Protein AF-A0A8J3MYG7-F1 (afdb_monomer_lite)

InterPro domains:
  IPR002711 HNH endonuclease [PF01844] (186-241)
  IPR003615 HNH nuclease [cd00085] (172-240)

Foldseek 3Di:
DAPLVVDDAFDWDDLVNVCVVLVDPDPCSPPQWDDRPPHLEIEGEDAQDDPPPDDNWNFDDDPFKTWGWADQDDPCVVCQVCSVVSVHWYWYFYDHHQPRDPNSITGTNATWHWDDWDDVRGITTIIGHDDDDPVRLVVLQVVLVCVCQVVPDDDDDDDDDDDRPPCPQPVPVLLVVLCVQANQAAPQQRDQQCVVPNPVRPSDWGKDFQDDPVPPDDDDDDDSNPGIGTHHPVLVSQQSSPVVHGDGSVVSSVVNVVVVVVVVVVD

Radius of gyration: 23.99 Å; chains: 1; bounding box: 56×49×64 Å

Sequence (267 aa):
MFASDYLTVGNIYTRKELQRQFQIKDATINTGVFRPSGYDSIWLFITELKPKDRPQLHDKLEGETLYWDGQPTGRTDKLIIHHQTQGLELLVFYRHHKDEFPGAGFKYEGRFNYISHEGSEPAHFILKKQSLSLEEIVTKDIEALLIEEDIKTIYQAGKTMPTLVNTYERNPKLRTEAVKLHGTRCQICGFSFAETYGELGKDYIEAHHLQPIASYQNQEEVDPQEEMVVVCANCHRMLHRNPEKPLMPEILQSIVVSRKQKVEEDE

Secondary structure (DSSP, 8-state):
--SGGG--TT-EE-HHHHHHHTT---GGGGSSEE--TTSSEEEEEEESS--TTS-----EEETTEEEEE--SS-TTHHHHHTTTTTT-EEEEEEESSTTSSGGG-EEEEEEEEEEEEE-STT-EEEEEEPPPPHHHHHHHHHHHHHHHTTTT---SSS--PPPP--TTTT-HHHHHHHHHHH-SB-TTT--BHHHHHGGGGTT--EEEESS-GGGS-S-----TTTSEEEE-HHHHHHHHSSTTSPPPHHHHHHHHHHHHHHHHHH-

pLDDT: mean 82.66, std 15.52, range [35.3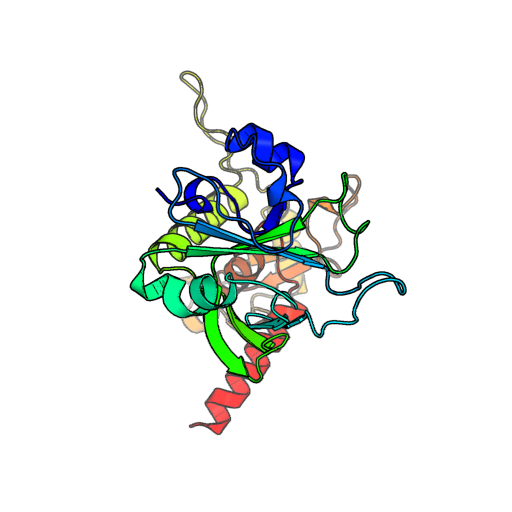1, 97.69]

Structure (mmCIF, N/CA/C/O backbone):
data_AF-A0A8J3MYG7-F1
#
_entry.id   AF-A0A8J3MYG7-F1
#
loop_
_atom_site.group_PDB
_atom_site.id
_atom_site.type_symbol
_atom_site.label_atom_id
_atom_site.label_alt_id
_atom_site.label_comp_id
_atom_site.label_asym_id
_atom_site.label_entity_id
_atom_site.label_seq_id
_atom_site.pdbx_PDB_ins_code
_atom_site.Cartn_x
_atom_site.Cartn_y
_atom_site.Cartn_z
_atom_site.occupancy
_atom_site.B_iso_or_equiv
_atom_site.auth_seq_id
_atom_site.auth_comp_id
_atom_site.auth_asym_id
_atom_site.auth_atom_id
_atom_site.pdbx_PDB_model_num
ATOM 1 N N . MET A 1 1 ? 14.136 17.130 -11.005 1.00 88.81 1 MET A N 1
ATOM 2 C CA . MET A 1 1 ? 12.686 17.089 -10.678 1.00 88.81 1 MET A CA 1
ATOM 3 C C . MET A 1 1 ? 12.261 15.638 -10.693 1.00 88.81 1 MET A C 1
ATOM 5 O O . MET A 1 1 ? 12.665 14.942 -11.617 1.00 88.81 1 MET A O 1
ATOM 9 N N . PHE A 1 2 ? 11.482 15.178 -9.717 1.00 93.31 2 PHE A N 1
ATOM 10 C CA . PHE A 1 2 ? 11.031 13.788 -9.683 1.00 93.31 2 PHE A CA 1
ATOM 11 C C . PHE A 1 2 ? 9.659 13.643 -10.335 1.00 93.31 2 PHE A C 1
ATOM 13 O O . PHE A 1 2 ? 8.796 14.513 -10.231 1.00 93.31 2 PHE A O 1
ATOM 20 N N . ALA A 1 3 ? 9.480 12.563 -11.089 1.00 94.75 3 ALA A N 1
ATOM 21 C CA . ALA A 1 3 ? 8.201 12.232 -11.693 1.00 94.75 3 ALA A CA 1
ATOM 22 C C . ALA A 1 3 ? 7.229 11.672 -10.646 1.00 94.75 3 ALA A C 1
ATOM 24 O O . ALA A 1 3 ? 6.020 11.833 -10.813 1.00 94.75 3 ALA A O 1
ATOM 25 N N . SER A 1 4 ? 7.744 11.066 -9.564 1.00 92.62 4 SER A N 1
ATOM 26 C CA . SER A 1 4 ? 6.940 10.568 -8.442 1.00 92.62 4 SER A CA 1
ATOM 27 C C . SER A 1 4 ? 6.025 11.625 -7.841 1.00 92.62 4 SER A C 1
ATOM 29 O O . SER A 1 4 ? 4.922 11.292 -7.429 1.00 92.62 4 SER A O 1
ATOM 31 N N . ASP A 1 5 ? 6.452 12.889 -7.841 1.00 89.88 5 ASP A N 1
ATOM 32 C CA . ASP A 1 5 ? 5.727 14.008 -7.226 1.00 89.88 5 ASP A CA 1
ATOM 33 C C . ASP A 1 5 ? 4.372 14.281 -7.906 1.00 89.88 5 ASP A C 1
ATOM 35 O O . ASP A 1 5 ? 3.520 14.979 -7.364 1.00 89.88 5 ASP A O 1
ATOM 39 N N . TYR A 1 6 ? 4.160 13.718 -9.100 1.00 92.06 6 TYR A N 1
ATOM 40 C CA . TYR A 1 6 ? 2.947 13.875 -9.904 1.00 92.06 6 TYR A CA 1
ATOM 41 C C . TYR A 1 6 ? 2.187 12.551 -10.092 1.00 92.06 6 TYR A C 1
ATOM 43 O O . TYR A 1 6 ? 1.278 12.470 -10.924 1.00 92.06 6 TYR A O 1
ATOM 51 N N . LEU A 1 7 ? 2.574 11.498 -9.369 1.00 91.69 7 LEU A N 1
ATOM 52 C CA . LEU A 1 7 ? 2.011 10.157 -9.487 1.00 91.69 7 LEU A CA 1
ATOM 53 C C . LEU A 1 7 ? 1.561 9.641 -8.119 1.00 91.69 7 LEU A C 1
ATOM 55 O O . LEU A 1 7 ? 2.258 9.785 -7.120 1.00 91.69 7 LEU A O 1
ATOM 59 N N . THR A 1 8 ? 0.422 8.959 -8.083 1.00 86.06 8 THR A N 1
ATOM 60 C CA . THR A 1 8 ? -0.152 8.405 -6.853 1.00 86.06 8 THR A CA 1
ATOM 61 C C . THR A 1 8 ? -0.031 6.890 -6.877 1.00 86.06 8 THR A C 1
ATOM 63 O O . THR A 1 8 ? -0.547 6.235 -7.784 1.00 86.06 8 THR A O 1
ATOM 66 N N . VAL A 1 9 ? 0.689 6.321 -5.905 1.00 87.12 9 VAL A N 1
ATOM 67 C CA . VAL A 1 9 ? 0.854 4.863 -5.777 1.00 87.12 9 VAL A CA 1
ATOM 68 C C . VAL A 1 9 ? -0.519 4.204 -5.682 1.00 87.12 9 VAL A C 1
ATOM 70 O O . VAL A 1 9 ? -1.343 4.645 -4.894 1.00 87.12 9 VAL A O 1
ATOM 73 N N . GLY A 1 10 ? -0.752 3.148 -6.460 1.00 86.12 10 GLY A N 1
ATOM 74 C CA . GLY A 1 10 ? -2.046 2.465 -6.539 1.00 86.12 10 GLY A CA 1
ATOM 75 C C . GLY A 1 10 ? -2.870 2.839 -7.770 1.00 86.12 10 GLY A C 1
ATOM 76 O O . GLY A 1 10 ? -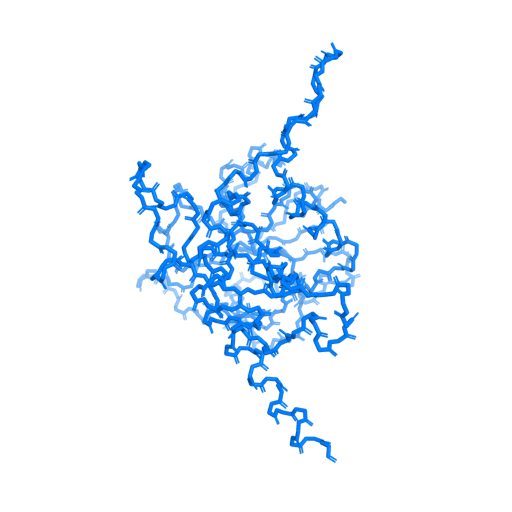3.606 1.991 -8.274 1.00 86.12 10 GLY A O 1
ATOM 77 N N . ASN A 1 11 ? -2.687 4.046 -8.313 1.00 91.00 11 ASN A N 1
ATOM 78 C CA . ASN A 1 11 ? -3.441 4.493 -9.481 1.00 91.00 11 ASN A CA 1
ATOM 79 C C . ASN A 1 11 ? -3.011 3.773 -10.763 1.00 91.00 11 ASN A C 1
ATOM 81 O O . ASN A 1 11 ? -1.854 3.378 -10.943 1.00 91.00 11 ASN A O 1
ATOM 85 N N . ILE A 1 12 ? -3.970 3.645 -11.681 1.00 96.06 12 ILE A N 1
ATOM 86 C CA . ILE A 1 12 ? -3.756 3.087 -13.013 1.00 96.06 12 ILE A CA 1
ATOM 87 C C . ILE A 1 12 ? -3.398 4.211 -13.980 1.00 96.06 12 ILE A C 1
ATOM 89 O O . ILE A 1 12 ? -4.134 5.185 -14.109 1.00 96.06 12 ILE A O 1
ATOM 93 N N . TYR A 1 13 ? -2.295 4.032 -14.700 1.00 96.88 13 TYR A N 1
ATOM 94 C CA . TYR A 1 13 ? -1.826 4.954 -15.724 1.00 96.88 13 TYR A CA 1
ATOM 95 C C . TYR A 1 13 ? -1.625 4.224 -17.048 1.00 96.88 13 TYR A C 1
ATOM 97 O O . TYR A 1 13 ? -0.905 3.225 -17.145 1.00 96.88 13 TYR A O 1
ATOM 105 N N . THR A 1 14 ? -2.219 4.746 -18.113 1.00 96.81 14 THR A N 1
ATOM 106 C CA . THR A 1 14 ? -1.875 4.352 -19.479 1.00 96.81 14 THR A CA 1
ATOM 107 C C . THR A 1 14 ? -0.651 5.129 -19.957 1.00 96.81 14 THR A C 1
ATOM 109 O O . THR A 1 14 ? -0.425 6.283 -19.590 1.00 96.81 14 THR A O 1
ATOM 112 N N . ARG A 1 15 ? 0.127 4.541 -20.876 1.00 95.69 15 ARG A N 1
ATOM 113 C CA . ARG A 1 15 ? 1.244 5.264 -21.513 1.00 95.69 15 ARG A CA 1
ATOM 114 C C . ARG A 1 15 ? 0.790 6.563 -22.186 1.00 95.69 15 ARG A C 1
ATOM 116 O O . ARG A 1 15 ? 1.526 7.539 -22.154 1.00 95.69 15 ARG A O 1
ATOM 123 N N . LYS A 1 16 ? -0.423 6.599 -22.755 1.00 94.75 16 LYS A N 1
ATOM 124 C CA . LYS A 1 16 ? -0.991 7.804 -23.385 1.00 94.75 16 LYS A CA 1
ATOM 125 C C . LYS A 1 16 ? -1.276 8.913 -22.370 1.00 94.75 16 LYS A C 1
ATOM 127 O O . LYS A 1 16 ? -1.050 10.082 -22.674 1.00 94.75 16 LYS A O 1
ATOM 132 N N . GLU A 1 17 ? -1.772 8.565 -21.185 1.00 95.94 17 GLU A N 1
ATOM 133 C CA . GLU A 1 17 ? -1.975 9.529 -20.098 1.00 95.94 17 GLU A CA 1
ATOM 134 C C . GLU A 1 17 ? -0.643 10.068 -19.596 1.00 95.94 17 GLU A C 1
ATOM 136 O O . GLU A 1 17 ? -0.484 11.284 -19.537 1.00 95.94 17 GLU A O 1
ATOM 141 N N . LEU A 1 18 ? 0.340 9.191 -19.361 1.00 96.75 18 LEU A N 1
ATOM 142 C CA . LEU A 1 18 ? 1.691 9.607 -18.980 1.00 96.75 18 LEU A CA 1
ATOM 143 C C . LEU A 1 18 ? 2.321 10.513 -20.047 1.00 96.75 18 LEU A C 1
ATOM 145 O O . LEU A 1 18 ? 2.903 11.543 -19.717 1.00 96.75 18 LEU A O 1
ATOM 149 N N . GLN A 1 19 ? 2.147 10.199 -21.336 1.00 96.00 19 GLN A N 1
ATOM 150 C CA . GLN A 1 19 ? 2.609 11.065 -22.423 1.00 96.00 19 GLN A CA 1
ATOM 151 C C . GLN A 1 19 ? 1.982 12.455 -22.372 1.00 96.00 19 GLN A C 1
ATOM 153 O O . GLN A 1 19 ? 2.685 13.447 -22.548 1.00 96.00 19 GLN A O 1
ATOM 158 N N . ARG A 1 20 ? 0.672 12.540 -22.125 1.00 95.56 20 ARG A N 1
ATOM 159 C CA . ARG A 1 20 ? -0.036 13.820 -22.024 1.00 95.56 20 ARG A CA 1
ATOM 160 C C . ARG A 1 20 ? 0.411 14.607 -20.794 1.00 95.56 20 ARG A C 1
ATOM 162 O O . ARG A 1 20 ? 0.719 15.787 -20.920 1.00 95.56 20 ARG A O 1
ATOM 169 N N . GLN A 1 21 ? 0.452 13.955 -19.636 1.00 95.25 21 GLN A N 1
ATOM 170 C CA . GLN A 1 21 ? 0.757 14.575 -18.348 1.00 95.25 21 GLN A CA 1
ATOM 171 C C . GLN A 1 21 ? 2.195 15.107 -18.295 1.00 95.25 21 GLN A C 1
ATOM 173 O O . GLN A 1 21 ? 2.412 16.240 -17.877 1.00 95.25 21 GLN A O 1
ATOM 178 N N . PHE A 1 22 ? 3.160 14.329 -18.786 1.00 95.75 22 PHE A N 1
ATOM 179 C CA . PHE A 1 22 ? 4.586 14.676 -18.771 1.00 95.75 22 PHE A CA 1
ATOM 180 C C . PHE A 1 22 ? 5.081 15.267 -20.101 1.00 95.75 22 PHE A C 1
ATOM 182 O O . PHE A 1 22 ? 6.281 15.443 -20.295 1.00 95.75 22 PHE A O 1
ATOM 189 N N . GLN A 1 23 ? 4.169 15.562 -21.037 1.00 94.75 23 GLN A N 1
ATOM 190 C CA . GLN A 1 23 ? 4.466 16.148 -22.353 1.00 94.75 23 GLN A CA 1
ATOM 191 C C . GLN A 1 23 ? 5.509 15.347 -23.166 1.00 94.75 23 GLN A C 1
ATOM 193 O O . GLN A 1 23 ? 6.316 15.901 -23.918 1.00 94.75 23 GLN A O 1
ATOM 198 N N . ILE A 1 24 ? 5.485 14.017 -23.038 1.00 94.44 24 ILE A N 1
ATOM 199 C CA . ILE A 1 24 ? 6.443 13.108 -23.677 1.00 94.44 24 ILE A CA 1
ATOM 200 C C . ILE A 1 24 ? 6.050 12.881 -25.138 1.00 94.44 24 ILE A C 1
ATOM 202 O O . ILE A 1 24 ? 5.002 12.309 -25.440 1.00 94.44 24 ILE A O 1
ATOM 206 N N . LYS A 1 25 ? 6.945 13.264 -26.053 1.00 91.75 25 LYS A N 1
ATOM 207 C CA . LYS A 1 25 ? 6.843 12.966 -27.495 1.00 91.75 25 LYS A CA 1
ATOM 208 C C . LYS A 1 25 ? 7.673 11.752 -27.921 1.00 91.75 25 LYS A C 1
ATOM 210 O O . LYS A 1 25 ? 7.517 11.270 -29.038 1.00 91.75 25 LYS A O 1
ATOM 215 N N . ASP A 1 26 ? 8.555 11.279 -27.046 1.00 89.38 26 ASP A N 1
ATOM 216 C CA . ASP A 1 26 ? 9.443 10.154 -27.317 1.00 89.38 26 ASP A CA 1
ATOM 217 C C . ASP A 1 26 ? 8.651 8.836 -27.383 1.00 89.38 26 ASP A C 1
ATOM 219 O O . ASP A 1 26 ? 7.970 8.441 -26.434 1.00 89.38 26 ASP A O 1
ATOM 223 N N . ALA A 1 27 ? 8.739 8.151 -28.524 1.00 88.75 27 ALA A N 1
ATOM 224 C CA . ALA A 1 27 ? 8.062 6.881 -28.758 1.00 88.75 27 ALA A CA 1
ATOM 225 C C . ALA A 1 27 ? 8.658 5.720 -27.940 1.00 88.75 27 ALA A C 1
ATOM 227 O O . ALA A 1 27 ? 7.984 4.697 -27.768 1.00 88.75 27 ALA A O 1
ATOM 228 N N . THR A 1 28 ? 9.879 5.867 -27.406 1.00 89.00 28 THR A N 1
ATOM 229 C CA . THR A 1 28 ? 10.558 4.844 -26.593 1.00 89.00 28 THR A CA 1
ATOM 230 C C . THR A 1 28 ? 9.873 4.583 -25.251 1.00 89.00 28 THR A C 1
ATOM 232 O O . THR A 1 28 ? 10.132 3.548 -24.639 1.00 89.00 28 THR A O 1
ATOM 235 N N . ILE A 1 29 ? 8.907 5.413 -24.834 1.00 91.12 29 ILE A N 1
ATOM 236 C CA . ILE A 1 29 ? 8.015 5.117 -23.698 1.00 91.12 29 ILE A CA 1
ATOM 237 C C . ILE A 1 29 ? 7.276 3.778 -23.860 1.00 91.12 29 ILE A C 1
ATOM 239 O O . ILE A 1 29 ? 6.886 3.146 -22.882 1.00 91.12 29 ILE A O 1
ATOM 243 N N . ASN A 1 30 ? 7.103 3.302 -25.097 1.00 88.81 30 ASN A N 1
ATOM 244 C CA . ASN A 1 30 ? 6.488 2.005 -25.386 1.00 88.81 30 ASN A CA 1
ATOM 245 C C . ASN A 1 30 ? 7.404 0.802 -25.104 1.00 88.81 30 ASN A C 1
ATOM 247 O O . ASN A 1 30 ? 6.966 -0.340 -25.249 1.00 88.81 30 ASN A O 1
ATOM 251 N N . THR A 1 31 ? 8.650 1.039 -24.693 1.00 87.75 31 THR A N 1
ATOM 252 C CA . THR A 1 31 ? 9.575 -0.004 -24.239 1.00 87.75 31 THR A CA 1
ATOM 253 C C . THR A 1 31 ? 9.365 -0.331 -22.750 1.00 87.75 31 THR A C 1
ATOM 255 O O . THR A 1 31 ? 8.472 0.215 -22.092 1.00 87.75 31 THR A O 1
ATOM 258 N N . GLY A 1 32 ? 10.138 -1.290 -22.229 1.00 87.25 32 GLY A N 1
ATOM 259 C CA . GLY A 1 32 ? 10.078 -1.700 -20.820 1.00 87.25 32 GLY A CA 1
ATOM 260 C C . GLY A 1 32 ? 10.836 -0.776 -19.863 1.00 87.25 32 GLY A C 1
ATOM 261 O O . GLY A 1 32 ? 10.506 -0.743 -18.687 1.00 87.25 32 GLY A O 1
ATOM 262 N N . VAL A 1 33 ? 11.816 -0.012 -20.357 1.00 91.62 33 VAL A N 1
ATOM 263 C CA . VAL A 1 33 ? 12.624 0.925 -19.561 1.00 91.62 33 VAL A CA 1
ATOM 264 C C . VAL A 1 33 ? 12.594 2.273 -20.263 1.00 91.62 33 VAL A C 1
ATOM 266 O O . VAL A 1 33 ? 13.030 2.377 -21.406 1.00 91.62 33 VAL A O 1
ATOM 269 N N . PHE A 1 34 ? 12.100 3.307 -19.593 1.00 93.69 34 PHE A N 1
ATOM 270 C CA . PHE A 1 34 ? 11.969 4.639 -20.170 1.00 93.69 34 PHE A CA 1
ATOM 271 C C . PHE A 1 34 ? 12.517 5.707 -19.228 1.00 93.69 34 PHE A C 1
ATOM 273 O O . PHE A 1 34 ? 12.340 5.624 -18.018 1.00 93.69 34 PHE A O 1
ATOM 280 N N . ARG A 1 35 ? 13.166 6.735 -19.778 1.00 93.69 35 ARG A N 1
ATOM 281 C CA . ARG A 1 35 ? 13.627 7.895 -19.013 1.00 93.69 35 ARG A CA 1
ATOM 282 C C . ARG A 1 35 ? 12.932 9.156 -19.536 1.00 93.69 35 ARG A C 1
ATOM 284 O O . ARG A 1 35 ? 13.304 9.621 -20.615 1.00 93.69 35 ARG A O 1
ATOM 291 N N . PRO A 1 36 ? 11.950 9.726 -18.816 1.00 93.12 36 PRO A N 1
ATOM 292 C CA . PRO A 1 36 ? 11.357 11.007 -19.194 1.00 93.12 36 PRO A CA 1
ATOM 293 C C . PRO A 1 36 ? 12.402 12.131 -19.204 1.00 93.12 36 PRO A C 1
ATOM 295 O O . PRO A 1 36 ? 13.153 12.325 -18.249 1.00 93.12 36 PRO A O 1
ATOM 298 N N . SER A 1 37 ? 12.439 12.905 -20.290 1.00 91.38 37 SER A N 1
ATOM 299 C CA . SER A 1 37 ? 13.303 14.086 -20.384 1.00 91.38 37 SER A CA 1
ATOM 300 C C . SER A 1 37 ? 12.871 15.156 -19.380 1.00 91.38 37 SER A C 1
ATOM 302 O O . SER A 1 37 ? 11.684 15.443 -19.264 1.00 91.38 37 SER A O 1
ATOM 304 N N . GLY A 1 38 ? 13.834 15.784 -18.700 1.00 91.69 38 GLY A N 1
ATOM 305 C CA . GLY A 1 38 ? 13.574 16.829 -17.699 1.00 91.69 38 GLY A CA 1
ATOM 306 C C . GLY A 1 38 ? 13.260 16.310 -16.292 1.00 91.69 38 GLY A C 1
ATOM 307 O O . GLY A 1 38 ? 13.080 17.118 -15.382 1.00 91.69 38 GLY A O 1
ATOM 308 N N . TYR A 1 39 ? 13.249 14.988 -16.101 1.00 95.00 39 TYR A N 1
ATOM 309 C CA . TYR A 1 39 ? 13.024 14.351 -14.808 1.00 95.00 39 TYR A CA 1
ATOM 310 C C . TYR A 1 39 ? 14.191 13.433 -14.435 1.00 95.00 39 TYR A C 1
ATOM 312 O O . TYR A 1 39 ? 14.807 12.777 -15.283 1.00 95.00 39 TYR A O 1
ATOM 320 N N . ASP A 1 40 ? 14.464 13.364 -13.139 1.00 95.94 40 ASP A N 1
ATOM 321 C CA . ASP A 1 40 ? 15.496 12.526 -12.533 1.00 95.94 40 ASP A CA 1
ATOM 322 C C . ASP A 1 40 ? 14.908 11.155 -12.177 1.00 95.94 40 ASP A C 1
ATOM 324 O O . ASP A 1 40 ? 15.032 10.671 -11.056 1.00 95.94 40 ASP A O 1
ATOM 328 N N . SER A 1 41 ? 14.224 10.545 -13.149 1.00 96.00 41 SER A N 1
ATOM 329 C CA . SER A 1 41 ? 13.417 9.339 -12.952 1.00 96.00 41 SER A CA 1
ATOM 330 C C . SER A 1 41 ? 13.648 8.322 -14.062 1.00 96.00 41 SER A C 1
ATOM 332 O O . SER A 1 41 ? 13.781 8.674 -15.235 1.00 96.00 41 SER A O 1
ATOM 334 N N . ILE A 1 42 ? 13.638 7.045 -13.701 1.00 95.75 42 ILE A N 1
ATOM 335 C CA . ILE A 1 42 ? 13.634 5.897 -14.608 1.00 95.75 42 ILE A CA 1
ATOM 336 C C . ILE A 1 42 ? 12.311 5.170 -14.403 1.00 95.75 42 ILE A C 1
ATOM 338 O O . ILE A 1 42 ? 11.938 4.882 -13.273 1.00 95.75 42 ILE A O 1
ATOM 342 N N . TRP A 1 43 ? 11.586 4.877 -15.474 1.00 96.44 43 TRP A N 1
ATOM 343 C CA . TRP A 1 43 ? 10.304 4.180 -15.435 1.00 96.44 43 TRP A CA 1
ATOM 344 C C . TRP A 1 43 ? 10.468 2.756 -15.956 1.00 96.44 43 TRP A C 1
ATOM 346 O O . TRP A 1 43 ? 10.926 2.551 -17.083 1.00 96.44 43 TRP A O 1
ATOM 356 N N . LEU A 1 44 ? 10.060 1.782 -15.148 1.00 95.25 44 LEU A N 1
ATOM 357 C CA . LEU A 1 44 ? 9.982 0.372 -15.505 1.00 95.25 44 LEU A CA 1
ATOM 358 C C . LEU A 1 44 ? 8.530 -0.005 -15.779 1.00 95.25 44 LEU A C 1
ATOM 360 O O . LEU A 1 44 ? 7.696 0.059 -14.882 1.00 95.25 44 LEU A O 1
ATOM 364 N N . PHE A 1 45 ? 8.232 -0.425 -17.005 1.00 94.56 45 PHE A N 1
ATOM 365 C CA . PHE A 1 45 ? 6.928 -0.966 -17.377 1.00 94.56 45 PHE A CA 1
ATOM 366 C C . PHE A 1 45 ? 6.997 -2.485 -17.460 1.00 94.56 45 PHE A C 1
ATOM 368 O O . PHE A 1 45 ? 7.558 -3.039 -18.410 1.00 94.56 45 PHE A O 1
ATOM 375 N N . ILE A 1 46 ? 6.374 -3.152 -16.497 1.00 92.31 46 ILE A N 1
ATOM 376 C CA . ILE A 1 46 ? 6.493 -4.593 -16.293 1.00 92.31 46 ILE A CA 1
ATOM 377 C C . ILE A 1 46 ? 5.161 -5.267 -16.596 1.00 92.31 46 ILE A C 1
ATOM 379 O O . ILE A 1 46 ? 4.090 -4.780 -16.243 1.00 92.31 46 ILE A O 1
ATOM 383 N N . THR A 1 47 ? 5.223 -6.369 -17.338 1.00 91.38 47 THR A N 1
ATOM 384 C CA . THR A 1 47 ? 4.088 -7.258 -17.599 1.00 91.38 47 THR A CA 1
ATOM 385 C C . THR A 1 47 ? 4.560 -8.671 -17.306 1.00 91.38 47 THR A C 1
ATOM 387 O O . THR A 1 47 ? 5.360 -9.186 -18.085 1.00 91.38 47 THR A O 1
ATOM 390 N N . GLU A 1 48 ? 4.091 -9.248 -16.201 1.00 88.38 48 GLU A N 1
ATOM 391 C CA . GLU A 1 48 ? 4.510 -10.571 -15.708 1.00 88.38 48 GLU A CA 1
ATOM 392 C C . GLU A 1 48 ? 4.182 -11.678 -16.717 1.00 88.38 48 GLU A C 1
ATOM 394 O O . GLU A 1 48 ? 5.069 -12.339 -17.253 1.00 88.38 48 GLU A O 1
ATOM 399 N N . LEU A 1 49 ? 2.905 -11.828 -17.072 1.00 82.19 49 LEU A N 1
ATOM 400 C CA . LEU A 1 49 ? 2.457 -12.819 -18.040 1.00 82.19 49 LEU A CA 1
ATOM 401 C C . LEU A 1 49 ? 2.581 -12.253 -19.450 1.00 82.19 49 LEU A C 1
ATOM 403 O O . LEU A 1 49 ? 1.731 -11.504 -19.951 1.00 82.19 49 LEU A O 1
ATOM 407 N N . LYS A 1 50 ? 3.672 -12.630 -20.111 1.00 70.62 50 LYS A N 1
ATOM 408 C CA . LYS A 1 50 ? 3.899 -12.308 -21.518 1.00 70.62 50 LYS A CA 1
ATOM 409 C C . LYS A 1 50 ? 3.172 -13.326 -22.403 1.00 70.62 50 LYS A C 1
ATOM 411 O O . LYS A 1 50 ? 3.179 -14.521 -22.102 1.00 70.62 50 LYS A O 1
ATOM 416 N N . PRO A 1 51 ? 2.539 -12.889 -23.507 1.00 64.25 51 PRO A N 1
ATOM 417 C CA . PRO A 1 51 ? 1.968 -13.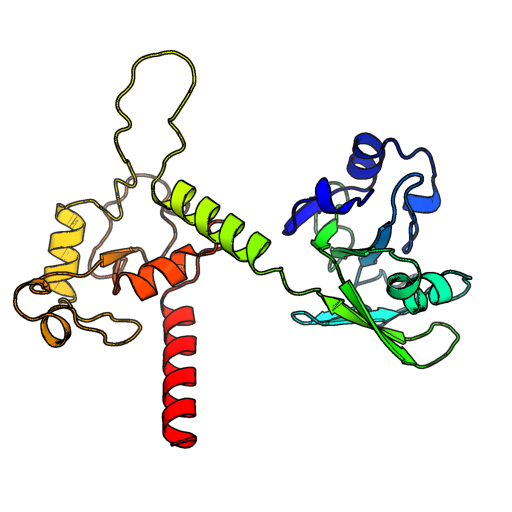824 -24.470 1.00 64.25 51 PRO A CA 1
ATOM 418 C C . PRO A 1 51 ? 3.061 -14.756 -25.031 1.00 64.25 51 PRO A C 1
ATOM 420 O O . PRO A 1 51 ? 4.251 -14.432 -25.014 1.00 64.25 51 PRO A O 1
ATOM 423 N N . LYS A 1 52 ? 2.654 -15.957 -25.468 1.00 61.53 52 LYS A N 1
ATOM 424 C CA . LYS A 1 52 ? 3.555 -17.087 -25.790 1.00 61.53 52 LYS A CA 1
ATOM 425 C C . LYS A 1 52 ? 4.596 -16.785 -26.879 1.00 61.53 52 LYS A C 1
ATOM 427 O O . LYS A 1 52 ? 5.572 -17.513 -27.001 1.00 61.53 52 LYS A O 1
ATOM 432 N N . ASP A 1 53 ? 4.383 -15.737 -27.665 1.00 58.88 53 ASP A N 1
ATOM 433 C CA . ASP A 1 53 ? 5.240 -15.242 -28.745 1.00 58.88 53 ASP A CA 1
ATOM 434 C C . ASP A 1 53 ? 6.439 -14.399 -28.264 1.00 58.88 53 ASP A C 1
ATOM 436 O O . ASP A 1 53 ? 7.234 -13.943 -29.086 1.00 58.88 53 ASP A O 1
ATOM 440 N N . ARG A 1 54 ? 6.593 -14.174 -26.951 1.00 61.00 54 ARG A N 1
ATOM 441 C CA . ARG A 1 54 ? 7.674 -13.361 -26.365 1.00 61.00 54 ARG A CA 1
ATOM 442 C C . ARG A 1 54 ? 8.586 -14.167 -25.429 1.00 61.00 54 ARG A C 1
ATOM 444 O O . ARG A 1 54 ? 8.145 -15.186 -24.893 1.00 61.00 54 ARG A O 1
ATOM 451 N N . PRO A 1 55 ? 9.830 -13.694 -25.180 1.00 58.62 55 PRO A N 1
ATOM 452 C CA . PRO A 1 55 ? 10.716 -14.287 -24.182 1.00 58.62 55 PRO A CA 1
ATOM 453 C C . PRO A 1 55 ? 10.023 -14.375 -22.823 1.00 58.62 55 PRO A C 1
ATOM 455 O O . PRO A 1 55 ? 9.491 -13.377 -22.327 1.00 58.62 55 PRO A O 1
ATOM 458 N N . GLN A 1 56 ? 10.018 -15.577 -22.256 1.00 60.12 56 GLN A N 1
ATOM 459 C CA . GLN A 1 56 ? 9.456 -15.860 -20.941 1.00 60.12 56 GLN A CA 1
ATOM 460 C C . GLN A 1 56 ? 10.478 -15.405 -19.898 1.00 60.12 56 GLN A C 1
ATOM 462 O O . GLN A 1 56 ? 11.430 -16.120 -19.606 1.00 60.12 56 GLN A O 1
ATOM 467 N N . LEU A 1 57 ? 10.321 -14.165 -19.444 1.00 66.50 57 LEU A N 1
ATOM 468 C CA . LEU A 1 57 ? 11.149 -13.574 -18.398 1.00 66.50 57 LEU A CA 1
ATOM 469 C C . LEU A 1 57 ? 10.514 -13.836 -17.030 1.00 66.50 57 LEU A C 1
ATOM 471 O O . LEU A 1 57 ? 9.288 -13.892 -16.930 1.00 66.50 57 LEU A O 1
ATOM 475 N N . HIS A 1 58 ? 11.329 -13.945 -15.986 1.00 69.75 58 HIS A N 1
ATOM 476 C CA . HIS A 1 58 ? 10.901 -14.169 -14.603 1.00 69.75 58 HIS A CA 1
ATOM 477 C C . HIS A 1 58 ? 10.513 -12.851 -13.916 1.00 69.75 58 HIS A C 1
ATOM 479 O O . HIS A 1 58 ? 10.954 -12.545 -12.810 1.00 69.75 58 HIS A O 1
ATOM 485 N N . ASP A 1 59 ? 9.677 -12.059 -14.588 1.00 82.94 59 ASP A N 1
ATOM 486 C CA . ASP A 1 59 ? 9.177 -10.796 -14.056 1.00 82.94 59 ASP A CA 1
ATOM 487 C C . ASP A 1 59 ? 8.088 -11.083 -13.017 1.00 82.94 59 ASP A C 1
ATOM 489 O O . ASP A 1 59 ? 7.007 -11.540 -13.380 1.00 82.94 59 ASP A O 1
ATOM 493 N N . LYS A 1 60 ? 8.338 -10.807 -11.735 1.00 89.00 60 LYS A N 1
ATOM 494 C CA . LYS A 1 60 ? 7.375 -11.072 -10.661 1.00 89.00 60 LYS A CA 1
ATOM 495 C C . LYS A 1 60 ? 7.509 -10.086 -9.509 1.00 89.00 60 LYS A C 1
ATOM 497 O O . LYS A 1 60 ? 8.599 -9.890 -8.977 1.00 89.00 60 LYS A O 1
ATOM 502 N N . LEU A 1 61 ? 6.389 -9.509 -9.081 1.00 88.19 61 LEU A N 1
ATOM 503 C CA . LEU A 1 61 ? 6.312 -8.705 -7.862 1.00 88.19 61 LEU A CA 1
ATOM 504 C C . LEU A 1 61 ? 5.750 -9.547 -6.704 1.00 88.19 61 LEU A C 1
ATOM 506 O O . LEU A 1 61 ? 4.587 -9.943 -6.724 1.00 88.19 61 LEU A O 1
ATOM 510 N N . GLU A 1 62 ? 6.566 -9.802 -5.681 1.00 85.12 62 GLU A N 1
ATOM 511 C CA . GLU A 1 62 ? 6.187 -10.517 -4.458 1.00 85.12 62 GLU A CA 1
ATOM 512 C C . GLU A 1 62 ? 6.327 -9.599 -3.238 1.00 85.12 62 GLU A C 1
ATOM 514 O O . GLU A 1 62 ? 7.426 -9.335 -2.742 1.00 85.12 62 GLU A O 1
ATOM 519 N N . GLY A 1 63 ? 5.193 -9.099 -2.741 1.00 84.31 63 GLY A N 1
ATOM 520 C CA . GLY A 1 63 ? 5.180 -8.115 -1.660 1.00 84.31 63 GLY A CA 1
ATOM 521 C C . GLY A 1 63 ? 5.934 -6.846 -2.066 1.00 84.31 63 GLY A C 1
ATOM 522 O O . GLY A 1 63 ? 5.537 -6.157 -3.000 1.00 84.31 63 GLY A O 1
ATOM 523 N N . GLU A 1 64 ? 7.038 -6.563 -1.375 1.00 89.44 64 GLU A N 1
ATOM 524 C CA . GLU A 1 64 ? 7.882 -5.386 -1.619 1.00 89.44 64 GLU A CA 1
ATOM 525 C C . GLU A 1 64 ? 9.092 -5.689 -2.522 1.00 89.44 64 GLU A C 1
ATOM 527 O O . GLU A 1 64 ? 9.901 -4.797 -2.772 1.00 89.44 64 GLU A O 1
ATOM 532 N N . THR A 1 65 ? 9.253 -6.928 -2.996 1.00 90.38 65 THR A N 1
ATOM 533 C CA . THR A 1 65 ? 10.383 -7.334 -3.841 1.00 90.38 65 THR A CA 1
ATOM 534 C C . THR A 1 65 ? 9.916 -7.596 -5.263 1.00 90.38 65 THR A C 1
ATOM 536 O O . THR A 1 65 ? 9.010 -8.390 -5.500 1.00 90.38 65 THR A O 1
ATOM 539 N N . LEU A 1 66 ? 10.570 -6.950 -6.219 1.00 93.56 66 LEU A N 1
ATOM 540 C CA . LEU A 1 66 ? 10.395 -7.172 -7.643 1.00 93.56 66 LEU A CA 1
ATOM 541 C C . LEU A 1 66 ? 11.596 -7.951 -8.183 1.00 93.56 66 LEU A C 1
ATOM 543 O O . LEU A 1 66 ? 12.728 -7.466 -8.142 1.00 93.56 66 LEU A O 1
ATOM 547 N N . TYR A 1 67 ? 11.318 -9.129 -8.726 1.00 91.62 67 TYR A N 1
ATOM 548 C CA . TYR A 1 67 ? 12.224 -9.888 -9.576 1.00 91.62 67 TYR A CA 1
ATOM 549 C C . TYR A 1 67 ? 11.954 -9.469 -11.016 1.00 91.62 67 TYR A C 1
ATOM 551 O O . TYR A 1 67 ? 10.803 -9.462 -11.453 1.00 91.62 67 TYR A O 1
ATOM 559 N N . TRP A 1 68 ? 12.981 -9.026 -11.728 1.00 90.50 68 TRP A N 1
ATOM 560 C CA . TRP A 1 68 ? 12.814 -8.460 -13.061 1.00 90.50 68 TRP A CA 1
ATOM 561 C C . TRP A 1 68 ? 13.976 -8.843 -13.957 1.00 90.50 68 TRP A C 1
ATOM 563 O O . TRP A 1 68 ? 15.131 -8.613 -13.601 1.00 90.50 68 TRP A O 1
ATOM 573 N N . ASP A 1 69 ? 13.681 -9.357 -15.145 1.00 85.25 69 ASP A N 1
ATOM 574 C CA . ASP A 1 69 ? 14.732 -9.633 -16.113 1.00 85.25 69 ASP A CA 1
ATOM 575 C C . ASP A 1 69 ? 14.970 -8.387 -16.963 1.00 85.25 69 ASP A C 1
ATOM 577 O O . ASP A 1 69 ? 14.056 -7.815 -17.571 1.00 85.25 69 ASP A O 1
ATOM 581 N N . GLY A 1 70 ? 16.236 -7.985 -17.023 1.00 77.50 70 GLY A N 1
ATOM 582 C CA . GLY A 1 70 ? 16.717 -6.876 -17.827 1.00 77.50 70 GLY A CA 1
ATOM 583 C C . GLY A 1 70 ? 16.405 -7.028 -19.316 1.00 77.50 70 GLY A C 1
ATOM 584 O O . GLY A 1 70 ? 15.903 -8.042 -19.811 1.00 77.50 70 GLY A O 1
ATOM 585 N N . GLN A 1 71 ? 16.720 -5.990 -20.086 1.00 73.56 71 GLN A N 1
ATOM 586 C CA . GLN A 1 71 ? 16.525 -6.059 -21.532 1.00 73.56 71 GLN A CA 1
ATOM 587 C C . GLN A 1 71 ? 17.616 -6.942 -22.176 1.00 73.56 71 GLN A C 1
ATOM 589 O O . GLN A 1 71 ? 18.789 -6.727 -21.890 1.00 73.56 71 GLN A O 1
ATOM 594 N N . PRO A 1 72 ? 17.275 -7.871 -23.099 1.00 64.19 72 PRO A N 1
ATOM 595 C CA . PRO A 1 72 ? 18.246 -8.788 -23.720 1.00 64.19 72 PRO A CA 1
ATOM 596 C C . PRO A 1 72 ? 19.392 -8.098 -24.471 1.00 64.19 72 PRO A C 1
ATOM 598 O O . PRO A 1 72 ? 20.459 -8.669 -24.650 1.00 64.19 72 PRO A O 1
ATOM 601 N N . THR A 1 73 ? 19.168 -6.871 -24.942 1.00 61.09 73 THR A N 1
ATOM 602 C CA . THR A 1 73 ? 20.171 -6.046 -25.618 1.00 61.09 73 THR A CA 1
ATOM 603 C C . THR A 1 73 ? 19.996 -4.605 -25.152 1.00 61.09 73 THR A C 1
ATOM 605 O O . THR A 1 73 ? 19.068 -3.929 -25.603 1.00 61.09 73 THR A O 1
ATOM 608 N N . GLY A 1 74 ? 20.840 -4.104 -24.247 1.00 59.44 74 GLY A N 1
ATOM 609 C CA . GLY A 1 74 ? 20.628 -2.752 -23.729 1.00 59.44 74 GLY A CA 1
ATOM 610 C C . GLY A 1 74 ? 21.758 -2.169 -22.887 1.00 59.44 74 GLY A C 1
ATOM 611 O O . GLY A 1 74 ? 22.372 -2.832 -22.066 1.00 59.44 74 GLY A O 1
ATOM 612 N N . ARG A 1 75 ? 21.988 -0.858 -23.052 1.00 62.59 75 ARG A N 1
ATOM 613 C CA . ARG A 1 75 ? 22.828 -0.024 -22.163 1.00 62.59 75 ARG A CA 1
ATOM 614 C C . ARG A 1 75 ? 22.106 0.354 -20.856 1.00 62.59 75 ARG A C 1
ATOM 616 O O . ARG A 1 75 ? 22.636 1.141 -20.074 1.00 62.59 75 ARG A O 1
ATOM 623 N N . THR A 1 76 ? 20.884 -0.140 -20.656 1.00 74.31 76 THR A N 1
ATOM 624 C CA . THR A 1 76 ? 19.952 0.273 -19.598 1.00 74.31 76 THR A CA 1
ATOM 625 C C . THR A 1 76 ? 20.270 -0.337 -18.244 1.00 74.31 76 THR A C 1
ATOM 627 O O . THR A 1 76 ? 19.988 0.296 -17.235 1.00 74.31 76 THR A O 1
ATOM 630 N N . ASP A 1 77 ? 20.929 -1.491 -18.198 1.00 81.12 77 ASP A N 1
ATOM 631 C CA . ASP A 1 77 ? 21.274 -2.179 -16.948 1.00 81.12 77 ASP A CA 1
ATOM 632 C C . ASP A 1 77 ? 22.133 -1.291 -16.046 1.00 81.12 77 ASP A C 1
ATOM 634 O O . ASP A 1 77 ? 21.879 -1.155 -14.852 1.00 81.12 77 ASP A O 1
ATOM 638 N N . LYS A 1 78 ? 23.081 -0.555 -16.643 1.00 83.25 78 LYS A N 1
ATOM 639 C CA . LYS A 1 78 ? 23.890 0.434 -15.920 1.00 83.25 78 LYS A CA 1
ATOM 640 C C . LYS A 1 78 ? 23.049 1.554 -15.312 1.00 83.25 78 LYS A C 1
ATOM 642 O O . LYS A 1 78 ? 23.438 2.054 -14.262 1.00 83.25 78 LYS A O 1
ATOM 647 N N . LEU A 1 79 ? 21.944 1.951 -15.948 1.00 86.12 79 LEU A N 1
ATOM 648 C CA . LEU A 1 79 ? 21.049 2.975 -15.404 1.00 86.12 79 LEU A CA 1
ATOM 649 C C . LEU A 1 79 ? 20.347 2.464 -14.150 1.00 86.12 79 LEU A C 1
ATOM 651 O O . LEU A 1 79 ? 20.241 3.214 -13.193 1.00 86.12 79 LEU A O 1
ATOM 655 N N . ILE A 1 80 ? 19.923 1.197 -14.139 1.00 90.25 80 ILE A N 1
ATOM 656 C CA . ILE A 1 80 ? 19.297 0.573 -12.968 1.00 90.25 80 ILE A CA 1
ATOM 657 C C . ILE A 1 80 ? 20.322 0.421 -11.841 1.00 90.25 80 ILE A C 1
ATOM 659 O O . ILE A 1 80 ? 20.081 0.874 -10.730 1.00 90.25 80 ILE A O 1
ATOM 663 N N . ILE A 1 81 ? 21.505 -0.124 -12.139 1.00 89.31 81 ILE A N 1
ATOM 664 C CA . ILE A 1 81 ? 22.561 -0.364 -11.141 1.00 89.31 81 ILE A CA 1
ATOM 665 C C . ILE A 1 81 ? 23.038 0.942 -10.484 1.00 89.31 81 ILE A C 1
ATOM 667 O O . ILE A 1 81 ? 23.291 0.975 -9.283 1.00 89.31 81 ILE A O 1
ATOM 671 N N . HIS A 1 82 ? 23.174 2.024 -11.256 1.00 90.12 82 HIS A N 1
ATOM 672 C CA . HIS A 1 82 ? 23.731 3.291 -10.766 1.00 90.12 82 HIS A CA 1
ATOM 673 C C . HIS A 1 82 ? 22.667 4.353 -10.470 1.00 90.12 82 HIS A C 1
ATOM 675 O O . HIS A 1 82 ? 23.035 5.501 -10.223 1.00 90.12 82 HIS A O 1
ATOM 681 N N . HIS A 1 83 ? 21.367 4.022 -10.483 1.00 93.12 83 HIS A N 1
ATOM 682 C CA . HIS A 1 83 ? 20.320 5.042 -10.342 1.00 93.12 83 HIS A CA 1
ATOM 683 C C . HIS A 1 83 ? 20.519 5.867 -9.059 1.00 93.12 83 HIS A C 1
ATOM 685 O O . HIS A 1 83 ? 20.484 7.093 -9.095 1.00 93.12 83 HIS A O 1
ATOM 691 N N . GLN A 1 84 ? 20.847 5.206 -7.945 1.00 90.75 84 GLN A N 1
ATOM 692 C CA . GLN A 1 84 ? 21.013 5.831 -6.633 1.00 90.75 84 GLN A CA 1
ATOM 693 C C . GLN A 1 84 ? 22.187 6.808 -6.609 1.00 90.75 84 GLN A C 1
ATOM 695 O O . GLN A 1 84 ? 22.036 7.943 -6.163 1.00 90.75 84 GLN A O 1
ATOM 700 N N . THR A 1 85 ? 23.351 6.399 -7.122 1.00 90.69 85 THR A N 1
ATOM 701 C CA . THR A 1 85 ? 24.550 7.253 -7.144 1.00 90.69 85 THR A CA 1
ATOM 702 C C . THR A 1 85 ? 24.424 8.406 -8.136 1.00 90.69 85 THR A C 1
ATOM 704 O O . THR A 1 85 ? 25.115 9.412 -7.997 1.00 90.69 85 THR A O 1
ATOM 707 N N . GLN A 1 86 ? 23.516 8.292 -9.107 1.00 91.50 86 GLN A N 1
ATOM 708 C CA . GLN A 1 86 ? 23.177 9.348 -10.060 1.00 91.50 86 GLN A CA 1
ATOM 709 C C . GLN A 1 86 ? 22.012 10.237 -9.602 1.00 91.50 86 GLN A C 1
ATOM 711 O O . GLN A 1 86 ? 21.617 11.131 -10.347 1.00 91.50 86 GLN A O 1
ATOM 716 N N . GLY A 1 87 ? 21.460 10.010 -8.404 1.00 91.81 87 GLY A N 1
ATOM 717 C CA . GLY A 1 87 ? 20.319 10.770 -7.890 1.00 91.81 87 GLY A CA 1
ATOM 718 C C . GLY A 1 87 ? 19.017 10.526 -8.659 1.00 91.81 87 GLY A C 1
ATOM 719 O O . GLY A 1 87 ? 18.125 11.367 -8.624 1.00 91.81 87 GLY A O 1
ATOM 720 N N . LEU A 1 88 ? 18.914 9.397 -9.362 1.00 94.31 88 LEU A N 1
ATOM 721 C CA . LEU A 1 88 ? 17.736 8.992 -10.118 1.00 94.31 88 LEU A CA 1
ATOM 722 C C . LEU A 1 88 ? 16.835 8.098 -9.264 1.00 94.31 88 LEU A C 1
ATOM 724 O O . LEU A 1 88 ? 17.297 7.151 -8.618 1.00 94.31 88 LEU A O 1
ATOM 728 N N . GLU A 1 89 ? 15.534 8.362 -9.308 1.00 95.62 89 GLU A N 1
ATOM 729 C CA . GLU A 1 89 ? 14.531 7.444 -8.775 1.00 95.62 89 GLU A CA 1
ATOM 730 C C . GLU A 1 89 ? 14.162 6.360 -9.791 1.00 95.62 89 GLU A C 1
ATOM 732 O O . GLU A 1 89 ? 14.177 6.588 -11.003 1.00 95.62 89 GLU A O 1
ATOM 737 N N . LEU A 1 90 ? 13.787 5.184 -9.292 1.00 95.88 90 LEU A N 1
ATOM 738 C CA . LEU A 1 90 ? 13.312 4.075 -10.108 1.00 95.88 90 LEU A CA 1
ATOM 739 C C . LEU A 1 90 ? 11.829 3.839 -9.826 1.00 95.88 90 LEU A C 1
ATOM 741 O O . LEU A 1 90 ? 11.462 3.447 -8.725 1.00 95.88 90 LEU A O 1
ATOM 745 N N . LEU A 1 91 ? 10.978 4.105 -10.809 1.00 96.88 91 LEU A N 1
ATOM 746 C CA . LEU A 1 91 ? 9.524 4.033 -10.712 1.00 96.88 91 LEU A CA 1
ATOM 747 C C . LEU A 1 91 ? 9.010 2.776 -11.400 1.00 96.88 91 LEU A C 1
ATOM 749 O O . LEU A 1 91 ? 9.335 2.538 -12.563 1.00 96.88 91 LEU A O 1
ATOM 753 N N . VAL A 1 92 ? 8.176 1.995 -10.716 1.00 96.88 92 VAL A N 1
ATOM 754 C CA . VAL A 1 92 ? 7.625 0.749 -11.264 1.00 96.88 92 VAL A CA 1
ATOM 755 C C . VAL A 1 92 ? 6.156 0.922 -11.631 1.00 96.88 92 VAL A C 1
ATOM 757 O O . VAL A 1 92 ? 5.328 1.327 -10.819 1.00 96.88 92 VAL A O 1
ATOM 760 N N . PHE A 1 93 ? 5.839 0.563 -12.868 1.00 97.19 93 PHE A N 1
ATOM 761 C CA . PHE A 1 93 ? 4.500 0.445 -13.423 1.00 97.19 93 PHE A CA 1
ATOM 762 C C . PHE A 1 93 ? 4.259 -1.030 -13.745 1.00 97.19 93 PHE A C 1
ATOM 764 O O . PHE A 1 93 ? 4.890 -1.584 -14.648 1.00 97.19 93 PHE A O 1
ATOM 771 N N . TYR A 1 94 ? 3.362 -1.674 -13.005 1.00 95.75 94 TYR A N 1
ATOM 772 C CA . TYR A 1 94 ? 3.183 -3.123 -13.019 1.00 95.75 94 TYR A CA 1
ATOM 773 C C . TYR A 1 94 ? 1.797 -3.541 -13.513 1.00 95.75 94 TYR A C 1
ATOM 775 O O . TYR A 1 94 ? 0.810 -2.821 -13.346 1.00 95.75 94 TYR A O 1
ATOM 783 N N . ARG A 1 95 ? 1.735 -4.727 -14.119 1.00 94.38 95 ARG A N 1
ATOM 784 C CA . ARG A 1 95 ? 0.510 -5.491 -14.377 1.00 94.38 95 ARG A CA 1
ATOM 785 C C . ARG A 1 95 ? 0.849 -6.976 -14.530 1.00 94.38 95 ARG A C 1
ATOM 787 O O . ARG A 1 95 ? 1.921 -7.324 -15.033 1.00 94.38 95 ARG A O 1
ATOM 794 N N . HIS A 1 96 ? -0.086 -7.841 -14.183 1.00 90.44 96 HIS A N 1
ATOM 795 C CA . HIS A 1 96 ? -0.028 -9.274 -14.417 1.00 90.44 96 HIS A CA 1
ATOM 796 C C . HIS A 1 96 ? -0.165 -9.614 -15.902 1.00 90.44 96 HIS A C 1
ATOM 798 O O . HIS A 1 96 ? 0.623 -10.392 -16.421 1.00 90.44 96 HIS A O 1
ATOM 804 N N . HIS A 1 97 ? -1.119 -9.025 -16.627 1.00 90.50 97 HIS A N 1
ATOM 805 C CA . HIS A 1 97 ? -1.320 -9.293 -18.060 1.00 90.50 97 HIS A CA 1
ATOM 806 C C . HIS A 1 97 ? -1.769 -8.039 -18.818 1.00 90.50 97 HIS A C 1
ATOM 808 O O . HIS A 1 97 ? -2.162 -7.036 -18.229 1.00 90.50 97 HIS A O 1
ATOM 814 N N . LYS A 1 98 ? -1.669 -8.059 -20.155 1.00 87.94 98 LYS A N 1
ATOM 815 C CA . LYS A 1 98 ? -1.841 -6.854 -20.989 1.00 87.94 98 LYS A CA 1
ATOM 816 C C . LYS A 1 98 ? -3.204 -6.175 -20.840 1.00 87.94 98 LYS A C 1
ATOM 818 O O . LYS A 1 98 ? -3.267 -4.947 -20.901 1.00 87.94 98 LYS A O 1
ATOM 823 N N . ASP A 1 99 ? -4.241 -6.978 -20.663 1.00 89.12 99 ASP A N 1
ATOM 824 C CA . ASP A 1 99 ? -5.634 -6.539 -20.673 1.00 89.12 99 ASP A CA 1
ATOM 825 C C . ASP A 1 99 ? -6.220 -6.410 -19.255 1.00 89.12 99 ASP A C 1
ATOM 827 O O . ASP A 1 99 ? -7.420 -6.212 -19.111 1.00 89.12 99 ASP A O 1
ATOM 831 N N . GLU A 1 100 ? -5.376 -6.482 -18.215 1.00 90.81 100 GLU A N 1
ATOM 832 C CA . GLU A 1 100 ? -5.797 -6.384 -16.809 1.00 90.81 100 GLU A CA 1
ATOM 833 C C . GLU A 1 100 ? -6.479 -5.049 -16.493 1.00 90.81 100 GLU A C 1
ATOM 835 O O . GLU A 1 100 ? -7.455 -4.999 -15.748 1.00 90.81 100 GLU A O 1
ATOM 840 N N . PHE A 1 101 ? -5.980 -3.962 -17.087 1.00 92.88 101 PHE A N 1
ATOM 841 C CA . PHE A 1 101 ? -6.486 -2.615 -16.855 1.00 92.88 101 PHE A CA 1
ATOM 842 C C . PHE A 1 101 ? -6.986 -1.957 -18.148 1.00 92.88 101 PHE A C 1
ATOM 844 O O . PHE A 1 101 ? -6.370 -2.133 -19.212 1.00 92.88 101 PHE A O 1
ATOM 851 N N . PRO A 1 102 ? -8.045 -1.122 -18.073 1.00 89.38 102 PRO A N 1
ATOM 852 C CA . PRO A 1 102 ? -8.554 -0.371 -19.215 1.00 89.38 102 PRO A CA 1
ATOM 853 C C . PRO A 1 102 ? -7.453 0.401 -19.949 1.00 89.38 102 PRO A C 1
ATOM 855 O O . PRO A 1 102 ? -6.526 0.944 -19.348 1.00 89.38 102 PRO A O 1
ATOM 858 N N . GLY A 1 103 ? -7.536 0.432 -21.281 1.00 91.69 103 GLY A N 1
ATOM 859 C CA . GLY A 1 103 ? -6.559 1.144 -22.111 1.00 91.69 103 GLY A CA 1
ATOM 860 C C . GLY A 1 103 ? -5.149 0.541 -22.096 1.00 91.69 103 GLY A C 1
ATOM 861 O O . GLY A 1 103 ? -4.200 1.231 -22.476 1.00 91.69 103 GLY A O 1
ATOM 862 N N . ALA A 1 104 ? -5.008 -0.725 -21.681 1.00 91.50 104 ALA A N 1
ATOM 863 C CA . ALA A 1 104 ? -3.725 -1.392 -21.459 1.00 91.50 104 ALA A CA 1
ATOM 864 C C . ALA A 1 104 ? -2.849 -0.631 -20.446 1.00 91.50 104 ALA A C 1
ATOM 866 O O . ALA A 1 104 ? -1.640 -0.463 -20.659 1.00 91.50 104 ALA A O 1
ATOM 867 N N . GLY A 1 105 ? -3.491 -0.143 -19.380 1.00 95.19 105 GLY A N 1
ATOM 868 C CA . GLY A 1 105 ? -2.863 0.579 -18.281 1.00 95.19 105 GLY A CA 1
ATOM 869 C C . GLY A 1 105 ? -1.913 -0.278 -17.447 1.00 95.19 105 GLY A C 1
ATOM 870 O O . GLY A 1 105 ? -1.803 -1.493 -17.627 1.00 95.19 105 GLY A O 1
ATOM 871 N N . PHE A 1 106 ? -1.211 0.397 -16.545 1.00 97.31 106 PHE A N 1
ATOM 872 C CA . PHE A 1 106 ? -0.332 -0.186 -15.542 1.00 97.31 106 PHE A CA 1
ATOM 873 C C . PHE A 1 106 ? -0.656 0.443 -14.197 1.00 97.31 106 PHE A C 1
ATOM 875 O O . PHE A 1 106 ? -0.865 1.655 -14.121 1.00 97.31 106 PHE A O 1
ATOM 882 N N . LYS A 1 107 ? -0.640 -0.357 -13.140 1.00 96.00 107 LYS A N 1
ATOM 883 C CA . LYS A 1 107 ? -0.705 0.154 -11.779 1.00 96.00 107 LYS A CA 1
ATOM 884 C C . LYS A 1 107 ? 0.649 0.742 -11.396 1.00 96.00 107 LYS A C 1
ATOM 886 O O . LYS A 1 107 ? 1.677 0.088 -11.571 1.00 96.00 107 LYS A O 1
ATOM 891 N N . TYR A 1 108 ? 0.674 1.977 -10.908 1.00 96.06 108 TYR A N 1
ATOM 892 C CA . TYR A 1 108 ? 1.902 2.584 -10.401 1.00 96.06 108 TYR A CA 1
ATOM 893 C C . TYR A 1 108 ? 2.203 2.050 -8.997 1.00 96.06 108 TYR A C 1
ATOM 895 O O . TYR A 1 108 ? 1.458 2.296 -8.050 1.00 96.06 108 TYR A O 1
ATOM 903 N N . GLU A 1 109 ? 3.298 1.306 -8.866 1.00 93.88 109 GLU A N 1
ATOM 904 C CA . GLU A 1 109 ? 3.703 0.642 -7.623 1.00 93.88 109 GLU A CA 1
ATOM 905 C C . GLU A 1 109 ? 4.615 1.504 -6.745 1.00 93.88 109 GLU A C 1
ATOM 907 O O . GLU A 1 109 ? 4.865 1.148 -5.594 1.00 93.88 109 GLU A O 1
ATOM 912 N N . GLY A 1 110 ? 5.070 2.656 -7.240 1.00 93.19 110 GLY A N 1
ATOM 913 C CA . GLY A 1 110 ? 5.922 3.579 -6.495 1.00 93.19 110 GLY A CA 1
ATOM 914 C C . GLY A 1 110 ? 7.405 3.457 -6.828 1.00 93.19 110 GLY A C 1
ATOM 915 O O . GLY A 1 110 ? 7.792 2.979 -7.899 1.00 93.19 110 GLY A O 1
ATOM 916 N N . ARG A 1 111 ? 8.228 3.940 -5.893 1.00 94.88 111 ARG A N 1
ATOM 917 C CA . ARG A 1 111 ? 9.690 3.984 -5.992 1.00 94.88 111 ARG A CA 1
ATOM 918 C C . ARG A 1 111 ? 10.303 2.661 -5.552 1.00 94.88 111 ARG A C 1
ATOM 920 O O . ARG A 1 111 ? 9.846 2.058 -4.587 1.00 94.88 111 ARG A O 1
ATOM 927 N N . PHE A 1 112 ? 11.350 2.232 -6.237 1.00 95.38 112 PHE A N 1
ATOM 928 C CA . PHE A 1 112 ? 12.120 1.029 -5.949 1.00 95.38 112 PHE A CA 1
ATOM 929 C C . PHE A 1 112 ? 13.608 1.374 -5.852 1.00 95.38 112 PHE A C 1
ATOM 931 O O . PHE A 1 112 ? 14.069 2.377 -6.392 1.00 95.38 112 PHE A O 1
ATOM 938 N N . ASN A 1 113 ? 14.355 0.525 -5.159 1.00 94.25 113 ASN A N 1
ATOM 939 C CA . ASN A 1 113 ? 15.804 0.565 -5.069 1.00 94.25 113 ASN A CA 1
ATOM 940 C C . ASN A 1 113 ? 16.391 -0.713 -5.657 1.00 94.25 113 ASN A C 1
ATOM 942 O O . ASN A 1 113 ? 15.882 -1.810 -5.412 1.00 94.25 113 ASN A O 1
ATOM 946 N N . TYR A 1 114 ? 17.489 -0.569 -6.387 1.00 93.75 114 TYR A N 1
ATOM 947 C CA . TYR A 1 114 ? 18.332 -1.685 -6.783 1.00 93.75 114 TYR A CA 1
ATOM 948 C C . TYR A 1 114 ? 18.953 -2.376 -5.555 1.00 93.75 114 TYR A C 1
ATOM 950 O O . TYR A 1 114 ? 19.470 -1.706 -4.660 1.00 93.75 114 TYR A O 1
ATOM 958 N N . ILE A 1 115 ? 18.900 -3.714 -5.515 1.00 93.44 115 ILE A N 1
ATOM 959 C CA . ILE A 1 115 ? 19.519 -4.537 -4.462 1.00 93.44 115 ILE A CA 1
ATOM 960 C C . ILE A 1 115 ? 20.676 -5.357 -5.031 1.00 93.44 115 ILE A C 1
ATOM 962 O O . ILE A 1 115 ? 21.812 -5.234 -4.574 1.00 93.44 115 ILE A O 1
ATOM 966 N N . SER A 1 116 ? 20.397 -6.194 -6.028 1.00 91.62 116 SER A N 1
ATOM 967 C CA . SER A 1 116 ? 21.383 -7.074 -6.658 1.00 91.62 116 SER A CA 1
ATOM 968 C C . SER A 1 116 ? 20.965 -7.444 -8.081 1.00 91.62 116 SER A C 1
ATOM 970 O O . SER A 1 116 ? 19.829 -7.198 -8.496 1.00 91.62 116 SER A O 1
ATOM 972 N N . HIS A 1 117 ? 21.894 -8.025 -8.840 1.00 91.56 117 HIS A N 1
ATOM 973 C CA . HIS A 1 117 ? 21.588 -8.715 -10.088 1.00 91.56 117 HIS A CA 1
ATOM 974 C C . HIS A 1 117 ? 22.509 -9.919 -10.297 1.00 91.56 117 HIS A C 1
ATOM 976 O O . HIS A 1 117 ? 23.610 -9.959 -9.745 1.00 91.56 117 HIS A O 1
ATOM 982 N N . GLU A 1 118 ? 22.067 -10.866 -11.121 1.00 85.94 118 GLU A N 1
ATOM 983 C CA . GLU A 1 118 ? 22.840 -12.032 -11.555 1.00 85.94 118 GLU A CA 1
ATOM 984 C C . GLU A 1 118 ? 22.753 -12.218 -13.074 1.00 85.94 118 GLU A C 1
ATOM 986 O O . GLU A 1 118 ? 21.767 -11.843 -13.705 1.00 85.94 118 GLU A O 1
ATOM 991 N N . GLY A 1 119 ? 23.782 -12.820 -13.675 1.00 78.88 119 GLY A N 1
ATOM 992 C CA . GLY A 1 119 ? 23.855 -12.999 -15.127 1.00 78.88 119 GLY A CA 1
ATOM 993 C C . GLY A 1 119 ? 24.142 -11.700 -15.886 1.00 78.88 119 GLY A C 1
ATOM 994 O O . GLY A 1 119 ? 24.344 -10.637 -15.299 1.00 78.88 119 GLY A O 1
ATOM 995 N N . SER A 1 120 ? 24.219 -11.799 -17.212 1.00 67.38 120 SER A N 1
ATOM 996 C CA . SER A 1 120 ? 24.580 -10.662 -18.069 1.00 67.38 120 SER A CA 1
ATOM 997 C C . SER A 1 120 ? 23.686 -10.470 -19.291 1.00 67.38 120 SER A C 1
ATOM 999 O O . SER A 1 120 ? 23.686 -9.370 -19.831 1.00 67.38 120 SER A O 1
ATOM 1001 N N . GLU A 1 121 ? 22.934 -11.483 -19.742 1.00 69.38 121 GLU A N 1
ATOM 1002 C CA . GLU A 1 121 ? 22.119 -11.401 -20.968 1.00 69.38 121 GLU A CA 1
ATOM 1003 C C . GLU A 1 121 ? 20.875 -12.326 -20.925 1.00 69.38 121 GLU A C 1
ATOM 1005 O O . GLU A 1 121 ? 20.951 -13.474 -21.366 1.00 69.38 121 GLU A O 1
ATOM 1010 N N . PRO A 1 122 ? 19.706 -11.845 -20.452 1.00 67.06 122 PRO A N 1
ATOM 1011 C CA . PRO A 1 122 ? 19.516 -10.628 -19.661 1.00 67.06 122 PRO A CA 1
ATOM 1012 C C . PRO A 1 122 ? 19.992 -10.813 -18.212 1.00 67.06 122 PRO A C 1
ATOM 1014 O O . PRO A 1 122 ? 20.015 -11.927 -17.692 1.00 67.06 122 PRO A O 1
ATOM 1017 N N . AL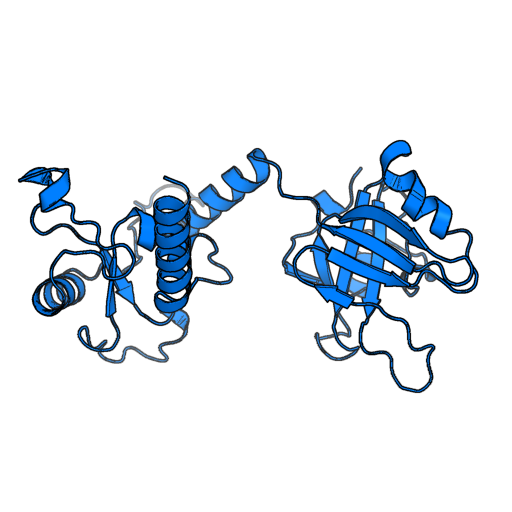A A 1 123 ? 20.365 -9.719 -17.548 1.00 81.00 123 ALA A N 1
ATOM 1018 C CA . ALA A 1 123 ? 20.613 -9.743 -16.110 1.00 81.00 123 ALA A CA 1
ATOM 1019 C C . ALA A 1 123 ? 19.291 -9.891 -15.338 1.00 81.00 123 ALA A C 1
ATOM 1021 O O . ALA A 1 123 ? 18.317 -9.197 -15.624 1.00 81.00 123 ALA A O 1
ATOM 1022 N N . HIS A 1 124 ? 19.267 -10.769 -14.343 1.00 85.69 124 HIS A N 1
ATOM 1023 C CA . HIS A 1 124 ? 18.154 -10.950 -13.416 1.00 85.69 124 HIS A CA 1
ATOM 1024 C C . HIS A 1 124 ? 18.319 -9.977 -12.252 1.00 85.69 124 HIS A C 1
ATOM 1026 O O . HIS A 1 124 ? 19.239 -10.132 -11.456 1.00 85.69 124 HIS A O 1
ATOM 1032 N N . PHE A 1 125 ? 17.462 -8.964 -12.155 1.00 90.38 125 PHE A N 1
ATOM 1033 C CA . PHE A 1 125 ? 17.500 -7.941 -11.114 1.00 90.38 125 PHE A CA 1
ATOM 1034 C C . PHE A 1 125 ? 16.587 -8.281 -9.943 1.00 90.38 125 PHE A C 1
ATOM 1036 O O . PHE A 1 125 ? 15.451 -8.721 -10.120 1.00 90.38 125 PHE A O 1
ATOM 1043 N N . ILE A 1 126 ? 17.065 -7.956 -8.744 1.00 91.81 126 ILE A N 1
ATOM 1044 C CA . ILE A 1 126 ? 16.257 -7.885 -7.532 1.00 91.81 126 ILE A CA 1
ATOM 1045 C C . ILE A 1 126 ? 16.149 -6.415 -7.142 1.00 91.81 126 ILE A C 1
ATOM 1047 O O . ILE A 1 126 ? 17.145 -5.753 -6.831 1.00 91.81 126 ILE A O 1
ATOM 1051 N N . LEU A 1 127 ? 14.924 -5.900 -7.170 1.00 94.50 127 LEU A N 1
ATOM 1052 C CA . LEU A 1 127 ? 14.584 -4.535 -6.793 1.00 94.50 127 LEU A CA 1
ATOM 1053 C C . LEU A 1 127 ? 13.663 -4.574 -5.578 1.00 94.50 127 LEU A C 1
ATOM 1055 O O . LEU A 1 127 ? 12.802 -5.444 -5.470 1.00 94.50 127 LEU A O 1
ATOM 1059 N N . LYS A 1 128 ? 13.806 -3.618 -4.665 1.00 93.38 128 LYS A N 1
ATOM 1060 C CA . LYS A 1 128 ? 12.960 -3.531 -3.474 1.00 93.38 128 LYS A CA 1
ATOM 1061 C C . LYS A 1 128 ? 12.233 -2.205 -3.432 1.00 93.38 128 LYS A C 1
ATOM 1063 O O . LYS A 1 128 ? 12.859 -1.157 -3.573 1.00 93.38 128 LYS A O 1
ATOM 1068 N N . LYS A 1 129 ? 10.925 -2.250 -3.217 1.00 92.44 129 LYS A N 1
ATOM 1069 C CA . LYS A 1 129 ? 10.090 -1.071 -3.035 1.00 92.44 129 LYS A CA 1
ATOM 1070 C C . LYS A 1 129 ? 10.655 -0.223 -1.900 1.00 92.44 129 LYS A C 1
ATOM 1072 O O . LYS A 1 129 ? 11.073 -0.727 -0.855 1.00 92.44 129 LYS A O 1
ATOM 1077 N N . GLN A 1 130 ? 10.757 1.071 -2.153 1.00 88.56 130 GLN A N 1
ATOM 1078 C CA . GLN A 1 130 ? 11.227 2.028 -1.174 1.00 88.56 130 GLN A CA 1
ATOM 1079 C C . GLN A 1 130 ? 10.114 2.220 -0.145 1.00 88.56 130 GLN A C 1
ATOM 1081 O O . GLN A 1 130 ? 9.007 2.631 -0.493 1.00 88.56 130 GLN A O 1
ATOM 1086 N N . SER A 1 131 ? 10.412 1.916 1.118 1.00 80.06 131 SER A N 1
ATOM 1087 C CA . SER A 1 131 ? 9.501 2.211 2.219 1.00 80.06 131 SER A CA 1
ATOM 1088 C C . SER A 1 131 ? 9.165 3.700 2.234 1.00 80.06 131 SER A C 1
ATOM 1090 O O . SER A 1 131 ? 10.040 4.536 1.997 1.00 80.06 131 SER A O 1
ATOM 1092 N N . LEU A 1 132 ? 7.911 4.018 2.549 1.00 73.06 132 LEU A N 1
ATOM 1093 C CA . LEU A 1 132 ? 7.483 5.395 2.770 1.00 73.06 132 LEU A CA 1
ATOM 1094 C C . LEU A 1 132 ? 8.329 6.031 3.881 1.00 73.06 132 LEU A C 1
ATOM 1096 O O . LEU A 1 132 ? 8.633 5.390 4.892 1.00 73.06 132 LEU A O 1
ATOM 1100 N N . SER A 1 133 ? 8.696 7.293 3.695 1.00 77.88 133 SER A N 1
ATOM 1101 C CA . SER A 1 133 ? 9.255 8.122 4.758 1.00 77.88 133 SER A CA 1
ATOM 1102 C C . SER A 1 133 ? 8.220 8.351 5.863 1.00 77.88 133 SER A C 1
ATOM 1104 O O . SER A 1 133 ? 7.013 8.217 5.654 1.00 77.88 133 SER A O 1
ATOM 1106 N N . LEU A 1 134 ? 8.685 8.722 7.059 1.00 73.31 134 LEU A N 1
ATOM 1107 C CA . LEU A 1 134 ? 7.788 9.027 8.174 1.00 73.31 134 LEU A CA 1
ATOM 1108 C C . LEU A 1 134 ? 6.800 10.151 7.823 1.00 73.31 134 LEU A C 1
ATOM 1110 O O . LEU A 1 134 ? 5.636 10.063 8.188 1.00 73.31 134 LEU A O 1
ATOM 1114 N N . GLU A 1 135 ? 7.246 11.169 7.086 1.00 74.12 135 GLU A N 1
ATOM 1115 C CA . GLU A 1 135 ? 6.399 12.282 6.647 1.00 74.12 135 GLU A CA 1
ATOM 1116 C C . GLU A 1 135 ? 5.289 11.809 5.699 1.00 74.12 135 GLU A C 1
ATOM 1118 O O . GLU A 1 135 ? 4.127 12.145 5.900 1.00 74.12 135 GLU A O 1
ATOM 1123 N N . GLU A 1 136 ? 5.607 10.938 4.735 1.00 76.12 136 GLU A N 1
ATOM 1124 C CA . GLU A 1 136 ? 4.603 10.342 3.844 1.00 76.12 136 GLU A CA 1
ATOM 1125 C C . GLU A 1 136 ? 3.606 9.451 4.597 1.00 76.12 136 GLU A C 1
ATOM 1127 O O . GLU A 1 136 ? 2.418 9.449 4.276 1.00 76.12 136 GLU A O 1
ATOM 1132 N N . ILE A 1 137 ? 4.069 8.697 5.599 1.00 82.19 137 ILE A N 1
ATOM 1133 C CA . ILE A 1 137 ? 3.191 7.883 6.453 1.00 82.19 137 ILE A CA 1
ATOM 1134 C C . ILE A 1 137 ? 2.238 8.787 7.236 1.00 82.19 137 ILE A C 1
ATOM 1136 O O . ILE A 1 137 ? 1.035 8.541 7.238 1.00 82.19 137 ILE A O 1
ATOM 1140 N N . VAL A 1 138 ? 2.762 9.842 7.863 1.00 80.62 138 VAL A N 1
ATOM 1141 C CA . VAL A 1 138 ? 1.965 10.790 8.650 1.00 80.62 138 VAL A CA 1
ATOM 1142 C C . VAL A 1 138 ? 0.931 11.492 7.774 1.00 80.62 138 VAL A C 1
ATOM 1144 O O . VAL A 1 138 ? -0.233 11.550 8.160 1.00 80.62 138 VAL A O 1
ATOM 1147 N N . THR A 1 139 ? 1.312 11.965 6.585 1.00 80.19 139 THR A N 1
ATOM 1148 C CA . THR A 1 139 ? 0.369 12.584 5.642 1.00 80.19 139 THR A CA 1
ATOM 1149 C C . THR A 1 139 ? -0.761 11.627 5.275 1.00 80.19 139 THR A C 1
ATOM 1151 O O . THR A 1 139 ? -1.927 12.004 5.368 1.00 80.19 139 THR A O 1
ATOM 1154 N N . LYS A 1 140 ? -0.446 10.368 4.951 1.00 79.50 140 LYS A N 1
ATOM 1155 C CA . LYS A 1 140 ? -1.470 9.356 4.647 1.00 79.50 140 LYS A CA 1
ATOM 1156 C C . LYS A 1 140 ? -2.381 9.056 5.834 1.00 79.50 140 LYS A C 1
ATOM 1158 O O . LYS A 1 140 ? -3.590 8.936 5.659 1.00 79.50 140 LYS A O 1
ATOM 1163 N N . ASP A 1 141 ? -1.826 8.952 7.040 1.00 83.81 141 ASP A N 1
ATOM 1164 C CA . ASP A 1 141 ? -2.615 8.714 8.251 1.00 83.81 141 ASP A CA 1
ATOM 1165 C C . ASP A 1 141 ? -3.569 9.900 8.535 1.00 83.81 141 ASP A C 1
ATOM 1167 O O . ASP A 1 141 ? -4.710 9.678 8.954 1.00 83.81 141 ASP A O 1
ATOM 1171 N N . ILE A 1 142 ? -3.144 11.143 8.255 1.00 82.31 142 ILE A N 1
ATOM 1172 C CA . ILE A 1 142 ? -3.989 12.352 8.331 1.00 82.31 142 ILE A CA 1
ATOM 1173 C C . ILE A 1 142 ? -5.093 12.316 7.270 1.00 82.31 142 ILE A C 1
ATOM 1175 O O . ILE A 1 142 ? -6.256 12.532 7.599 1.00 82.31 142 ILE A O 1
ATOM 1179 N N . GLU A 1 143 ? -4.768 12.019 6.013 1.00 80.75 143 GLU A N 1
ATOM 1180 C CA . GLU A 1 143 ? -5.765 11.894 4.941 1.00 80.75 143 GLU A CA 1
ATOM 1181 C C . GLU A 1 143 ? -6.825 10.838 5.284 1.00 80.75 143 GLU A C 1
ATOM 1183 O O . GLU A 1 143 ? -8.022 11.079 5.116 1.00 80.75 143 GLU A O 1
ATOM 1188 N N . ALA A 1 144 ? -6.405 9.706 5.854 1.00 80.75 144 ALA A N 1
ATOM 1189 C CA . ALA A 1 144 ? -7.315 8.670 6.322 1.00 80.75 144 ALA A CA 1
ATOM 1190 C C . ALA A 1 144 ? -8.236 9.143 7.461 1.00 80.75 144 ALA A C 1
ATOM 1192 O O . ALA A 1 144 ? -9.411 8.783 7.456 1.00 80.75 144 ALA A O 1
ATOM 1193 N N . LEU A 1 145 ? -7.747 9.962 8.411 1.00 81.75 145 LEU A N 1
ATOM 1194 C CA . LEU A 1 145 ? -8.613 10.599 9.429 1.00 81.75 145 LEU A CA 1
ATOM 1195 C C . LEU A 1 145 ? -9.695 11.449 8.769 1.00 81.75 145 LEU A C 1
ATOM 1197 O O . LEU A 1 145 ? -10.870 11.311 9.090 1.00 81.75 145 LEU A O 1
ATOM 1201 N N . LEU A 1 146 ? -9.298 12.314 7.836 1.00 76.62 146 LEU A N 1
ATOM 1202 C CA . LEU A 1 146 ? -10.214 13.257 7.196 1.00 76.62 146 LEU A CA 1
ATOM 1203 C C . LEU A 1 146 ? -11.321 12.541 6.409 1.00 76.62 146 LEU A C 1
ATOM 1205 O O . LEU A 1 146 ? -12.458 13.015 6.380 1.00 76.62 146 LEU A O 1
ATOM 1209 N N . ILE A 1 147 ? -10.994 11.402 5.789 1.00 75.56 147 ILE A N 1
ATOM 1210 C CA . ILE A 1 147 ? -11.960 10.550 5.084 1.00 75.56 147 ILE A CA 1
ATOM 1211 C C . ILE A 1 147 ? -12.905 9.858 6.073 1.00 75.56 147 ILE A C 1
ATOM 1213 O O . ILE A 1 147 ? -14.115 9.892 5.869 1.00 75.56 147 ILE A O 1
ATOM 1217 N N . GLU A 1 148 ? -12.375 9.259 7.143 1.00 71.25 148 GLU A N 1
ATOM 1218 C CA . GLU A 1 148 ? -13.170 8.573 8.174 1.00 71.25 148 GLU A CA 1
ATOM 1219 C C . GLU A 1 148 ? -14.125 9.529 8.909 1.00 71.25 148 GLU A C 1
ATOM 1221 O O . GLU A 1 148 ? -15.232 9.157 9.295 1.00 71.25 148 GLU A O 1
ATOM 1226 N N . GLU A 1 149 ? -13.731 10.784 9.099 1.00 67.75 149 GLU A N 1
ATOM 1227 C CA . GLU A 1 149 ? -14.571 11.794 9.745 1.00 67.75 149 GLU A CA 1
ATOM 1228 C C . GLU A 1 149 ? -15.586 12.452 8.787 1.00 67.75 149 GLU A C 1
ATOM 1230 O O . GLU A 1 149 ? -16.354 13.317 9.214 1.00 67.75 149 GLU A O 1
ATOM 1235 N N . ASP A 1 150 ? -15.612 12.034 7.514 1.00 64.06 150 ASP A N 1
ATOM 1236 C CA . ASP A 1 150 ? -16.397 12.621 6.418 1.00 64.06 150 ASP A CA 1
ATOM 1237 C C . ASP A 1 150 ? -16.267 14.157 6.347 1.00 64.06 150 ASP A C 1
ATOM 1239 O O . ASP A 1 150 ? -17.204 14.901 6.041 1.00 64.06 150 ASP A O 1
ATOM 1243 N N . ILE A 1 151 ? -15.058 14.672 6.610 1.00 54.25 151 ILE A N 1
ATOM 1244 C CA . ILE A 1 151 ? -14.728 16.102 6.501 1.00 54.25 151 ILE A CA 1
ATOM 1245 C C . ILE A 1 151 ? -14.477 16.442 5.022 1.00 54.25 151 ILE A C 1
ATOM 1247 O O . ILE A 1 151 ? -13.492 17.069 4.645 1.00 54.25 151 ILE A O 1
ATOM 1251 N N . LYS A 1 152 ? -15.376 16.022 4.127 1.00 45.16 152 LYS A N 1
ATOM 1252 C CA . LYS A 1 152 ? -15.375 16.474 2.726 1.00 45.16 152 LYS A CA 1
ATOM 1253 C C . LYS A 1 152 ? -16.047 17.831 2.548 1.00 45.16 152 LYS A C 1
ATOM 1255 O O . LYS A 1 152 ? -15.860 18.474 1.518 1.00 45.16 152 LYS A O 1
ATOM 1260 N N . THR A 1 153 ? -16.782 18.308 3.553 1.00 43.84 153 THR A N 1
ATOM 1261 C CA . THR A 1 153 ? -17.541 19.562 3.460 1.00 43.84 153 THR A CA 1
ATOM 1262 C C . THR A 1 153 ? -16.901 20.680 4.270 1.00 43.84 153 THR A C 1
ATOM 1264 O O . THR A 1 153 ? -17.529 21.203 5.188 1.00 43.84 153 THR A O 1
ATOM 1267 N N . ILE A 1 154 ? -15.675 21.103 3.942 1.00 38.31 154 ILE A N 1
ATOM 1268 C CA . ILE A 1 154 ? -15.242 22.441 4.358 1.00 38.31 154 ILE A CA 1
ATOM 1269 C C . ILE A 1 154 ? -14.505 23.184 3.230 1.00 38.31 154 ILE A C 1
ATOM 1271 O O . ILE A 1 154 ? -13.454 22.767 2.755 1.00 38.31 154 ILE A O 1
ATOM 1275 N N . TYR A 1 155 ? -15.099 24.336 2.888 1.00 40.25 155 TYR A N 1
ATOM 1276 C CA . TYR A 1 155 ? -14.593 25.502 2.149 1.00 40.25 155 TYR A CA 1
ATOM 1277 C C . TYR A 1 155 ? -14.870 25.608 0.641 1.00 40.25 155 TYR A C 1
ATOM 1279 O O . TYR A 1 155 ? -13.961 25.530 -0.176 1.00 40.25 155 TYR A O 1
ATOM 1287 N N . GLN A 1 156 ? -16.084 26.059 0.296 1.00 36.84 156 GLN A N 1
ATOM 1288 C CA . GLN A 1 156 ? -16.223 27.281 -0.512 1.00 36.84 156 GLN A CA 1
ATOM 1289 C C . GLN A 1 156 ? -17.344 28.179 0.046 1.00 36.84 156 GLN A C 1
ATOM 1291 O O . GLN A 1 156 ? -18.463 27.732 0.252 1.00 36.84 156 GLN A O 1
ATOM 1296 N N . ALA A 1 157 ? -16.994 29.450 0.281 1.00 37.91 157 ALA A N 1
ATOM 1297 C CA . ALA A 1 157 ? -17.858 30.593 0.606 1.00 37.91 157 ALA A CA 1
ATOM 1298 C C . ALA A 1 157 ? -18.695 30.534 1.909 1.00 37.91 157 ALA A C 1
ATOM 1300 O O . ALA A 1 157 ? -19.874 30.215 1.901 1.00 37.91 157 ALA A O 1
ATOM 1301 N N . GLY A 1 158 ? -18.079 30.978 3.015 1.00 45.81 158 GLY A N 1
ATOM 1302 C CA . GLY A 1 158 ? -18.719 31.746 4.097 1.00 45.81 158 GLY A CA 1
ATOM 1303 C C . GLY A 1 158 ? -20.095 31.281 4.601 1.00 45.81 158 GLY A C 1
ATOM 1304 O O . GLY A 1 158 ? -21.115 31.731 4.096 1.00 45.81 158 GLY A O 1
ATOM 1305 N N . LYS A 1 159 ? -20.078 30.545 5.721 1.00 52.12 159 LYS A N 1
ATOM 1306 C CA . LYS A 1 159 ? -21.191 29.926 6.478 1.00 52.12 159 LYS A CA 1
ATOM 1307 C C . LYS A 1 159 ? -21.609 28.539 5.998 1.00 52.12 159 LYS A C 1
ATOM 1309 O O . LYS A 1 159 ? -22.531 28.418 5.210 1.00 52.12 159 LYS A O 1
ATOM 1314 N N . THR A 1 160 ? -21.086 27.528 6.685 1.00 35.31 160 THR A N 1
ATOM 1315 C CA . THR A 1 160 ? -21.839 26.338 7.115 1.00 35.31 160 THR A CA 1
ATOM 1316 C C . THR A 1 160 ? -21.090 25.679 8.272 1.00 35.31 160 THR A C 1
ATOM 1318 O O . THR A 1 160 ? -19.871 25.533 8.217 1.00 35.31 160 THR A O 1
ATOM 1321 N N . MET A 1 161 ? -21.812 25.313 9.333 1.00 35.81 161 MET A N 1
ATOM 1322 C CA . MET A 1 161 ? -21.300 24.461 10.410 1.00 35.81 161 MET A CA 1
ATOM 1323 C C . MET A 1 161 ? -21.106 23.046 9.839 1.00 35.81 161 MET A C 1
ATOM 1325 O O . MET A 1 161 ? -22.084 22.499 9.323 1.00 35.81 161 MET A O 1
ATOM 1329 N N . PRO A 1 162 ? -19.905 22.445 9.888 1.00 35.91 162 PRO A N 1
ATOM 1330 C CA . PRO A 1 162 ? -19.736 21.068 9.451 1.00 35.91 162 PRO A CA 1
ATOM 1331 C C . PRO A 1 162 ? -20.488 20.153 10.421 1.00 35.91 162 PRO A C 1
ATOM 1333 O O . PRO A 1 162 ? -20.241 20.162 11.626 1.00 35.91 162 PRO A O 1
ATOM 1336 N N . THR A 1 163 ? -21.450 19.398 9.897 1.00 37.91 163 THR A N 1
ATOM 1337 C CA . THR A 1 163 ? -22.077 18.298 10.636 1.00 37.91 163 THR A CA 1
ATOM 1338 C C . THR A 1 163 ? -21.304 17.045 10.240 1.00 37.91 163 THR A C 1
ATOM 1340 O O . THR A 1 163 ? -21.188 16.767 9.052 1.00 37.91 163 THR A O 1
ATOM 1343 N N . LEU A 1 164 ? -20.714 16.352 11.214 1.00 41.56 164 LEU A N 1
ATOM 1344 C CA . LEU A 1 164 ? -19.953 15.114 11.015 1.00 41.56 164 LEU A CA 1
ATOM 1345 C C . LEU A 1 164 ? -20.941 13.987 10.685 1.00 41.56 164 LEU A C 1
ATOM 1347 O O . LEU A 1 164 ? -21.812 13.697 11.506 1.00 41.56 164 LEU A O 1
ATOM 1351 N N . VAL A 1 165 ? -20.846 13.368 9.508 1.00 42.50 165 VAL A N 1
ATOM 1352 C CA . VAL A 1 165 ? -21.826 12.365 9.053 1.00 42.50 165 VAL A CA 1
ATOM 1353 C C . VAL A 1 165 ? -21.107 11.114 8.555 1.00 42.50 165 VAL A C 1
ATOM 1355 O O . VAL A 1 165 ? -21.174 10.750 7.395 1.00 42.50 165 VAL A O 1
ATOM 1358 N N . ASN A 1 166 ? -20.494 10.376 9.480 1.00 48.22 166 ASN A N 1
ATOM 1359 C CA . ASN A 1 166 ? -20.337 8.931 9.309 1.00 48.22 166 ASN A CA 1
ATOM 1360 C C . ASN A 1 166 ? -21.513 8.246 10.041 1.00 48.22 166 ASN A C 1
ATOM 1362 O O . ASN A 1 166 ? -21.368 7.637 11.100 1.00 48.22 166 ASN A O 1
ATOM 1366 N N . THR A 1 167 ? -22.739 8.503 9.558 1.00 50.66 167 THR A N 1
ATOM 1367 C CA . THR A 1 167 ? -24.014 8.301 10.288 1.00 50.66 167 THR A CA 1
ATOM 1368 C C . THR A 1 167 ? -24.341 6.861 10.662 1.00 50.66 167 THR A C 1
ATOM 1370 O O . THR A 1 167 ? -25.167 6.661 11.549 1.00 50.66 167 THR A O 1
ATOM 1373 N N . TYR A 1 168 ? -23.739 5.871 10.000 1.00 54.06 168 TYR A N 1
ATOM 1374 C CA . TYR A 1 168 ? -24.122 4.465 10.159 1.00 54.06 168 TYR A CA 1
ATOM 1375 C C . TYR A 1 168 ? -23.323 3.765 11.267 1.00 54.06 168 TYR A C 1
ATOM 1377 O O . TYR A 1 168 ? -23.930 3.286 12.220 1.00 54.06 168 TYR A O 1
ATOM 1385 N N . GLU A 1 169 ? -21.983 3.800 11.240 1.00 57.31 169 GLU A N 1
ATOM 1386 C CA . GLU A 1 169 ? -21.129 3.280 12.338 1.00 57.31 169 GLU A CA 1
ATOM 1387 C C . GLU A 1 169 ? -21.332 4.046 13.653 1.00 57.31 169 GLU A C 1
ATOM 1389 O O . GLU A 1 169 ? -21.129 3.524 14.748 1.00 57.31 169 GLU A O 1
ATOM 1394 N N . ARG A 1 170 ? -21.795 5.296 13.552 1.00 64.62 170 ARG A N 1
ATOM 1395 C CA . ARG A 1 170 ? -22.093 6.160 14.698 1.00 64.62 170 ARG A CA 1
ATOM 1396 C C . ARG A 1 170 ? -23.589 6.274 14.987 1.00 64.62 170 ARG A C 1
ATOM 1398 O O . ARG A 1 170 ? -23.976 7.142 15.770 1.00 64.62 170 ARG A O 1
ATOM 1405 N N . ASN A 1 171 ? -24.435 5.418 14.399 1.00 74.12 171 ASN A N 1
ATOM 1406 C CA . ASN A 1 171 ? -25.858 5.379 14.727 1.00 74.12 171 ASN A CA 1
ATOM 1407 C C . ASN A 1 171 ? -26.017 4.944 16.195 1.00 74.12 171 ASN A C 1
ATOM 1409 O O . ASN A 1 171 ? -25.707 3.796 16.528 1.00 74.12 171 ASN A O 1
ATOM 1413 N N . PRO A 1 172 ? -26.528 5.815 17.089 1.00 82.75 172 PRO A N 1
ATOM 1414 C CA . PRO A 1 172 ? -26.605 5.498 18.510 1.00 82.75 172 PRO A CA 1
ATOM 1415 C C . PRO A 1 172 ? -27.445 4.252 18.803 1.00 82.75 172 PRO A C 1
ATOM 1417 O O . PRO A 1 172 ? -27.161 3.557 19.776 1.00 82.75 172 PRO A O 1
ATOM 1420 N N . LYS A 1 173 ? -28.457 3.950 17.975 1.00 85.00 173 LYS A N 1
ATOM 1421 C CA . LYS A 1 173 ? -29.314 2.770 18.152 1.00 85.00 173 LYS A CA 1
ATOM 1422 C C . LYS A 1 173 ? -28.555 1.485 17.839 1.00 85.00 173 LYS A C 1
ATOM 1424 O O . LYS A 1 173 ? -28.413 0.660 18.735 1.00 85.00 173 LYS A O 1
ATOM 1429 N N . LEU A 1 174 ? -27.984 1.390 16.636 1.00 81.75 174 LEU A N 1
ATOM 1430 C CA . LEU A 1 174 ? -27.200 0.228 16.202 1.00 81.75 174 LEU A CA 1
ATOM 1431 C C . LEU A 1 174 ? -26.003 -0.012 17.123 1.00 81.75 174 LEU A C 1
ATOM 1433 O O . LEU A 1 174 ? -25.784 -1.132 17.570 1.00 81.75 174 LEU A O 1
ATOM 1437 N N . ARG A 1 175 ? -25.284 1.050 17.516 1.00 86.50 175 ARG A N 1
ATOM 1438 C CA . ARG A 1 175 ? -24.198 0.930 18.497 1.00 86.50 175 ARG A CA 1
ATOM 1439 C C . ARG A 1 175 ? -24.702 0.383 19.832 1.00 86.50 175 ARG A C 1
ATOM 1441 O O . ARG A 1 175 ? -24.058 -0.476 20.419 1.00 86.50 175 ARG A O 1
ATOM 1448 N N . THR A 1 176 ? -25.828 0.885 20.338 1.00 89.50 176 THR A N 1
ATOM 1449 C CA . THR A 1 176 ? -26.391 0.406 21.611 1.00 89.50 176 THR A CA 1
ATOM 1450 C C . THR A 1 176 ? -26.770 -1.071 21.529 1.00 89.50 176 THR A C 1
ATOM 1452 O O . THR A 1 176 ? -26.538 -1.810 22.482 1.00 89.50 176 THR A O 1
ATOM 1455 N N . GLU A 1 177 ? -27.345 -1.507 20.412 1.00 90.56 177 GLU A N 1
ATOM 1456 C CA . GLU A 1 177 ? -27.709 -2.906 20.177 1.00 90.56 177 GLU A CA 1
ATOM 1457 C C . GLU A 1 177 ? -26.472 -3.798 20.053 1.00 90.56 177 GLU A C 1
ATOM 1459 O O . GLU A 1 177 ? -26.374 -4.781 20.784 1.00 90.56 177 GLU A O 1
ATOM 1464 N N . ALA A 1 178 ? -25.478 -3.399 19.257 1.00 90.50 178 ALA A N 1
ATOM 1465 C CA . ALA A 1 178 ? -24.205 -4.105 19.142 1.00 90.50 178 ALA A CA 1
ATOM 1466 C C . ALA A 1 178 ? -23.502 -4.250 20.503 1.00 90.50 178 ALA A C 1
ATOM 1468 O O . ALA A 1 178 ? -23.058 -5.337 20.855 1.00 90.50 178 ALA A O 1
ATOM 1469 N N . VAL A 1 179 ? -23.455 -3.190 21.320 1.00 92.19 179 VAL A N 1
ATOM 1470 C CA . VAL A 1 179 ? -22.856 -3.250 22.668 1.00 92.19 179 VAL A CA 1
ATOM 1471 C C . VAL A 1 179 ? -23.649 -4.163 23.606 1.00 92.19 179 VAL A C 1
ATOM 1473 O O . VAL A 1 179 ? -23.054 -4.873 24.413 1.00 92.19 179 VAL A O 1
ATOM 1476 N N . LYS A 1 180 ? -24.984 -4.187 23.514 1.00 93.19 180 LYS A N 1
ATOM 1477 C CA . LYS A 1 180 ? -25.810 -5.113 24.309 1.00 93.19 180 LYS A CA 1
ATOM 1478 C C . LYS A 1 180 ? -25.584 -6.574 23.923 1.00 93.19 180 LYS A C 1
ATOM 1480 O O . LYS A 1 180 ? -25.616 -7.424 24.807 1.00 93.19 180 LYS A O 1
ATOM 1485 N N . LEU A 1 181 ? -25.392 -6.851 22.635 1.00 94.19 181 LEU A N 1
ATOM 1486 C CA . LEU A 1 181 ? -25.206 -8.202 22.104 1.00 94.19 181 LEU A CA 1
ATOM 1487 C C . LEU A 1 181 ? -23.781 -8.719 22.334 1.00 94.19 181 LEU A C 1
ATOM 1489 O O . LEU A 1 181 ? -23.599 -9.822 22.843 1.00 94.19 181 LEU A O 1
ATOM 1493 N N . HIS A 1 182 ? -22.777 -7.906 22.004 1.00 94.88 182 HIS A N 1
ATOM 1494 C CA . HIS A 1 182 ? -21.367 -8.314 21.959 1.00 94.88 182 HIS A CA 1
ATOM 1495 C C . HIS A 1 182 ? -20.551 -7.871 23.181 1.00 94.88 182 HIS A C 1
ATOM 1497 O O . HIS A 1 182 ? -19.425 -8.326 23.384 1.00 94.88 182 HIS A O 1
ATOM 1503 N N . GLY A 1 183 ? -21.102 -6.992 24.020 1.00 95.56 183 GLY A N 1
ATOM 1504 C CA . GLY A 1 183 ? -20.419 -6.431 25.183 1.00 95.56 183 GLY A CA 1
ATOM 1505 C C . GLY A 1 183 ? -19.430 -5.316 24.828 1.00 95.56 183 GLY A C 1
ATOM 1506 O O . GLY A 1 183 ? -19.572 -4.605 23.836 1.00 95.56 183 GLY A O 1
ATOM 1507 N N . THR A 1 184 ? -18.426 -5.125 25.689 1.00 96.00 184 THR A N 1
ATOM 1508 C CA . THR A 1 184 ? -17.482 -3.986 25.638 1.00 96.00 184 THR A CA 1
ATOM 1509 C C . THR A 1 184 ? -16.019 -4.414 25.553 1.00 96.00 184 THR A C 1
ATOM 1511 O O . THR A 1 184 ? -15.109 -3.593 25.690 1.00 96.00 184 THR A O 1
ATOM 1514 N N . ARG A 1 185 ? -15.767 -5.707 25.322 1.00 97.25 185 ARG A N 1
ATOM 1515 C CA . ARG A 1 185 ? -14.422 -6.229 25.087 1.00 97.25 185 ARG A CA 1
ATOM 1516 C C . ARG A 1 185 ? -14.162 -6.285 23.588 1.00 97.25 185 ARG A C 1
ATOM 1518 O O . ARG A 1 185 ? -14.940 -6.876 22.851 1.00 97.25 185 ARG A O 1
ATOM 1525 N N . CYS A 1 186 ? -13.043 -5.714 23.150 1.00 97.12 186 CYS A N 1
ATOM 1526 C CA . CYS A 1 186 ? -12.638 -5.743 21.747 1.00 97.12 186 CYS A CA 1
ATOM 1527 C C . CYS A 1 186 ? -12.516 -7.190 21.244 1.00 97.12 186 CYS A C 1
ATOM 1529 O O . CYS A 1 186 ? -11.678 -7.944 21.746 1.00 97.12 186 CYS A O 1
ATOM 1531 N N . GLN A 1 187 ? -13.289 -7.553 20.218 1.00 96.56 187 GLN A N 1
ATOM 1532 C CA . GLN A 1 187 ? -13.286 -8.903 19.640 1.00 96.56 187 GLN A CA 1
ATOM 1533 C C . GLN A 1 187 ? -12.006 -9.205 18.835 1.00 96.56 187 GLN A C 1
ATOM 1535 O O . GLN A 1 187 ? -11.704 -10.364 18.565 1.00 96.56 187 GLN A O 1
ATOM 1540 N N . ILE A 1 188 ? -11.199 -8.187 18.510 1.00 96.31 188 ILE A N 1
ATOM 1541 C CA . ILE A 1 188 ? -9.917 -8.349 17.803 1.00 96.31 188 ILE A CA 1
ATOM 1542 C C . ILE A 1 188 ? -8.758 -8.601 18.774 1.00 96.31 188 ILE A C 1
ATOM 1544 O O . ILE A 1 188 ? -8.014 -9.565 18.616 1.00 96.31 188 ILE A O 1
ATOM 1548 N N . CYS A 1 189 ? -8.563 -7.728 19.767 1.00 95.94 189 CYS A N 1
ATOM 1549 C CA . CYS A 1 189 ? -7.363 -7.755 20.614 1.00 95.94 189 CYS A CA 1
ATOM 1550 C C . CYS A 1 189 ? -7.627 -8.073 22.092 1.00 95.94 189 CYS A C 1
ATOM 1552 O O . CYS A 1 189 ? -6.668 -8.198 22.858 1.00 95.94 189 CYS A O 1
ATOM 1554 N N . GLY A 1 190 ? -8.892 -8.190 22.506 1.00 95.81 190 GLY A N 1
ATOM 1555 C CA . GLY A 1 190 ? -9.293 -8.470 23.887 1.00 95.81 190 GLY A CA 1
ATOM 1556 C C . GLY A 1 190 ? -9.240 -7.270 24.839 1.00 95.81 190 GLY A C 1
ATOM 1557 O O . GLY A 1 190 ? -9.549 -7.432 26.018 1.00 95.81 190 GLY A O 1
ATOM 1558 N N . PHE A 1 191 ? -8.866 -6.078 24.358 1.00 97.06 191 PHE A N 1
ATOM 1559 C CA . PHE A 1 191 ? -8.803 -4.860 25.169 1.00 97.06 191 PHE A CA 1
ATOM 1560 C C . PHE A 1 191 ? -10.172 -4.490 25.757 1.00 97.06 191 PHE A C 1
ATOM 1562 O O . PHE A 1 191 ? -11.188 -4.560 25.063 1.00 97.06 191 PHE A O 1
ATOM 1569 N N . SER A 1 192 ? -10.175 -4.053 27.016 1.00 97.69 192 SER A N 1
ATOM 1570 C CA . SER A 1 192 ? -11.346 -3.530 27.721 1.00 97.69 192 SER A CA 1
ATOM 1571 C C . SER A 1 192 ? -11.017 -2.158 28.302 1.00 97.69 192 SER A C 1
ATOM 1573 O O . SER A 1 192 ? -10.076 -2.009 29.090 1.00 97.69 192 SER A O 1
ATOM 1575 N N . PHE A 1 193 ? -11.808 -1.150 27.927 1.00 97.31 193 PHE A N 1
ATOM 1576 C CA . PHE A 1 193 ? -11.659 0.199 28.469 1.00 97.31 193 PHE A CA 1
ATOM 1577 C C . PHE A 1 193 ? -11.997 0.241 29.960 1.00 97.31 193 PHE A C 1
ATOM 1579 O O . PHE A 1 193 ? -11.298 0.912 30.710 1.00 97.31 193 PHE A O 1
ATOM 1586 N N . ALA A 1 194 ? -13.006 -0.510 30.407 1.00 97.06 194 ALA A N 1
ATOM 1587 C CA . ALA A 1 194 ? -13.383 -0.569 31.817 1.00 97.06 194 ALA A CA 1
ATOM 1588 C C . ALA A 1 194 ? -12.278 -1.188 32.690 1.00 97.06 194 ALA A C 1
ATOM 1590 O O . ALA A 1 194 ? -11.999 -0.690 33.776 1.00 97.06 194 ALA A O 1
ATOM 1591 N N . GLU A 1 195 ? -11.604 -2.239 32.210 1.00 97.50 195 GLU A N 1
ATOM 1592 C CA . GLU A 1 195 ? -10.498 -2.869 32.953 1.00 97.50 195 GLU A CA 1
ATOM 1593 C C . GLU A 1 195 ? -9.254 -1.979 33.007 1.00 97.50 195 GLU A C 1
ATOM 1595 O O . GLU A 1 195 ? -8.541 -1.976 34.005 1.00 97.50 195 GLU A O 1
ATOM 1600 N N . THR A 1 196 ? -9.002 -1.209 31.945 1.00 97.31 196 THR A N 1
ATOM 1601 C CA . THR A 1 196 ? -7.796 -0.375 31.829 1.00 97.31 196 THR A CA 1
ATOM 1602 C C . THR A 1 196 ? -7.965 0.994 32.493 1.00 97.31 196 THR A C 1
ATOM 1604 O O . THR A 1 196 ? -7.040 1.497 33.125 1.00 97.31 196 THR A O 1
ATOM 1607 N N . TYR A 1 197 ? -9.141 1.610 32.348 1.00 96.81 197 TYR A N 1
ATOM 1608 C CA . TYR A 1 197 ? -9.410 2.998 32.744 1.00 96.81 197 TYR A CA 1
ATOM 1609 C C . TYR A 1 197 ? -10.467 3.132 33.852 1.00 96.81 197 TYR A C 1
ATOM 1611 O O . TYR A 1 197 ? -10.810 4.250 34.242 1.00 96.81 197 TYR A O 1
ATOM 1619 N N . GLY A 1 198 ? -10.995 2.022 34.376 1.00 95.31 198 GLY A N 1
ATOM 1620 C CA . GLY A 1 198 ? -12.020 2.029 35.419 1.00 95.31 198 GLY A CA 1
ATOM 1621 C C . GLY A 1 198 ? -13.336 2.641 34.937 1.00 95.31 198 GLY A C 1
ATOM 1622 O O . GLY A 1 198 ? -13.763 2.421 33.804 1.00 95.31 198 GLY A O 1
ATOM 1623 N N . GLU A 1 199 ? -13.977 3.442 35.792 1.00 95.38 199 GLU A N 1
ATOM 1624 C CA . GLU A 1 199 ? -15.300 4.023 35.510 1.00 95.38 199 GLU A CA 1
ATOM 1625 C C . GLU A 1 199 ? -15.316 4.900 34.245 1.00 95.38 199 GLU A C 1
ATOM 1627 O O . GLU A 1 199 ? -16.327 4.941 33.552 1.00 95.38 199 GLU A O 1
ATOM 1632 N N . LEU A 1 200 ? -14.194 5.541 33.884 1.00 95.25 200 LEU A N 1
ATOM 1633 C CA . LEU A 1 200 ? -14.091 6.339 32.651 1.00 95.25 200 LEU A CA 1
ATOM 1634 C C . LEU A 1 200 ? -14.280 5.502 31.379 1.00 95.25 200 LEU A C 1
ATOM 1636 O O . LEU A 1 200 ? -14.727 6.024 30.362 1.00 95.25 200 LEU A O 1
ATOM 1640 N N . GLY A 1 201 ? -13.908 4.222 31.427 1.00 92.38 201 GLY A N 1
ATOM 1641 C CA . GLY A 1 201 ? -13.995 3.300 30.298 1.00 92.38 201 GLY A CA 1
ATOM 1642 C C . GLY A 1 201 ? -15.242 2.418 30.304 1.00 92.38 201 GLY A C 1
ATOM 1643 O O . GLY A 1 201 ? -15.378 1.542 29.448 1.00 92.38 201 GLY A O 1
ATOM 1644 N N . LYS A 1 202 ? -16.132 2.600 31.280 1.00 94.25 202 LYS A N 1
ATOM 1645 C CA . LYS A 1 202 ? -17.346 1.800 31.415 1.00 94.25 202 LYS A CA 1
ATOM 1646 C C . LYS A 1 202 ? -18.268 2.004 30.216 1.00 94.25 202 LYS A C 1
ATOM 1648 O O . LYS A 1 202 ? -18.469 3.125 29.760 1.00 94.25 202 LYS A O 1
ATOM 1653 N N . ASP A 1 203 ? -18.803 0.899 29.700 1.00 91.00 203 ASP A N 1
ATOM 1654 C CA . ASP A 1 203 ? -19.705 0.859 28.540 1.00 91.00 203 ASP A CA 1
ATOM 1655 C C . ASP A 1 203 ? -19.133 1.480 27.243 1.00 91.00 203 ASP A C 1
ATOM 1657 O O . ASP A 1 203 ? -19.855 1.710 26.263 1.00 91.00 203 ASP A O 1
ATOM 1661 N N . TYR A 1 204 ? -17.816 1.724 27.201 1.00 93.75 204 TYR A N 1
ATOM 1662 C CA . TYR A 1 204 ? -17.136 2.294 26.045 1.00 93.75 204 TYR A CA 1
ATOM 1663 C C . TYR A 1 204 ? -16.480 1.218 25.177 1.00 93.75 204 TYR A C 1
ATOM 1665 O O . TYR A 1 204 ? -15.597 0.477 25.609 1.00 93.75 204 TYR A O 1
ATOM 1673 N N . ILE A 1 205 ? -16.907 1.185 23.918 1.00 94.50 205 ILE A N 1
ATOM 1674 C CA . ILE A 1 205 ? -16.319 0.438 22.806 1.00 94.50 205 ILE A CA 1
ATOM 1675 C C . ILE A 1 205 ? -16.834 1.053 21.489 1.00 94.50 205 ILE A C 1
ATOM 1677 O O . ILE A 1 205 ? -17.840 1.780 21.497 1.00 94.50 205 ILE A O 1
ATOM 1681 N N . GLU A 1 206 ? -16.163 0.795 20.372 1.00 92.31 206 GLU A N 1
ATOM 1682 C CA . GLU A 1 206 ? -16.607 1.215 19.038 1.00 92.31 206 GLU A CA 1
ATOM 1683 C C . GLU A 1 206 ? -17.304 0.049 18.334 1.00 92.31 206 GLU A C 1
ATOM 1685 O O . GLU A 1 206 ? -16.923 -1.106 18.521 1.00 92.31 206 GLU A O 1
ATOM 1690 N N . ALA A 1 207 ? -18.354 0.345 17.568 1.00 89.81 207 ALA A N 1
ATOM 1691 C CA . ALA A 1 207 ? -19.081 -0.638 16.773 1.00 89.81 207 ALA A CA 1
ATOM 1692 C C . ALA A 1 207 ? -18.707 -0.441 15.301 1.00 89.81 207 ALA A C 1
ATOM 1694 O O . ALA A 1 207 ? -18.688 0.690 14.818 1.00 89.81 207 ALA A O 1
ATOM 1695 N N . HIS A 1 208 ? -18.395 -1.532 14.614 1.00 87.69 208 HIS A N 1
ATOM 1696 C CA . HIS A 1 208 ? -17.850 -1.535 13.262 1.00 87.69 208 HIS A CA 1
ATOM 1697 C C . HIS A 1 208 ? -18.599 -2.552 12.402 1.00 87.69 208 HIS A C 1
ATOM 1699 O O . HIS A 1 208 ? -18.938 -3.626 12.896 1.00 87.69 208 HIS A O 1
ATOM 1705 N N . HIS A 1 209 ? -18.860 -2.233 11.135 1.00 85.06 209 HIS A N 1
ATOM 1706 C CA . HIS A 1 209 ? -19.501 -3.171 10.207 1.00 85.06 209 HIS A CA 1
ATOM 1707 C C . HIS A 1 209 ? -18.468 -4.148 9.641 1.00 85.06 209 HIS A C 1
ATOM 1709 O O . HIS A 1 209 ? -17.341 -3.756 9.361 1.00 85.06 209 HIS A O 1
ATOM 1715 N N . LEU A 1 210 ? -18.844 -5.407 9.414 1.00 81.69 210 LEU A N 1
ATOM 1716 C CA . LEU A 1 210 ? -17.924 -6.396 8.832 1.00 81.69 210 LEU A CA 1
ATOM 1717 C C . LEU A 1 210 ? -17.546 -6.076 7.378 1.00 81.69 210 LEU A C 1
ATOM 1719 O O . LEU A 1 210 ? -16.421 -6.337 6.958 1.00 81.69 210 LEU A O 1
ATOM 1723 N N . GLN A 1 211 ? -18.482 -5.519 6.607 1.00 71.25 211 GLN A N 1
ATOM 1724 C CA . GLN A 1 211 ? -18.265 -5.073 5.229 1.00 71.25 211 GLN A CA 1
ATOM 1725 C C . GLN A 1 211 ? -18.321 -3.540 5.129 1.00 71.25 211 GLN A C 1
ATOM 1727 O O . GLN A 1 211 ? -19.022 -2.906 5.924 1.00 71.25 211 GLN A O 1
ATOM 1732 N N . PRO A 1 212 ? -17.628 -2.915 4.155 1.00 67.00 212 PRO A N 1
ATOM 1733 C CA . PRO A 1 212 ? -17.690 -1.470 3.957 1.00 67.00 212 PRO A CA 1
ATOM 1734 C C . PRO A 1 212 ? -19.118 -1.000 3.664 1.00 67.00 212 PRO A C 1
ATOM 1736 O O . PRO A 1 212 ? -19.817 -1.601 2.860 1.00 67.00 212 PRO A O 1
ATOM 1739 N N . ILE A 1 213 ? -19.538 0.141 4.216 1.00 62.56 213 ILE A N 1
ATOM 1740 C CA . ILE A 1 213 ? -20.909 0.655 4.018 1.00 62.56 213 ILE A CA 1
ATOM 1741 C C . ILE A 1 213 ? -21.274 0.788 2.522 1.00 62.56 213 ILE A C 1
ATOM 1743 O O . ILE A 1 213 ? -22.407 0.536 2.124 1.00 62.56 213 ILE A O 1
ATOM 1747 N N . ALA A 1 214 ? -20.299 1.124 1.670 1.00 58.91 214 ALA A N 1
ATOM 1748 C CA . ALA A 1 214 ? -20.491 1.259 0.226 1.00 58.91 214 ALA A CA 1
ATOM 1749 C C . ALA A 1 214 ? -20.919 -0.042 -0.488 1.00 58.91 214 ALA A C 1
ATOM 1751 O O . ALA A 1 214 ? -21.397 0.035 -1.620 1.00 58.91 214 ALA A O 1
ATOM 1752 N N . SER A 1 215 ? -20.746 -1.218 0.131 1.00 56.66 215 SER A N 1
ATOM 1753 C CA . SER A 1 215 ? -21.201 -2.494 -0.436 1.00 56.66 215 SER A CA 1
ATOM 1754 C C . SER A 1 215 ? -22.658 -2.833 -0.119 1.00 56.66 215 SER A C 1
ATOM 1756 O O . SER A 1 215 ? -23.214 -3.695 -0.797 1.00 56.66 215 SER A O 1
ATOM 1758 N N . TYR A 1 216 ? -23.295 -2.166 0.849 1.00 60.59 216 TYR A N 1
ATOM 1759 C CA . TYR A 1 216 ? -24.714 -2.373 1.147 1.00 60.59 216 TYR A CA 1
ATOM 1760 C C . TYR A 1 216 ? -25.551 -1.596 0.124 1.00 60.59 216 TYR A C 1
ATOM 1762 O O . TYR A 1 216 ? -25.670 -0.369 0.166 1.00 60.59 216 TYR A O 1
ATOM 1770 N N . GLN A 1 217 ? -26.063 -2.309 -0.880 1.00 45.94 217 GLN A N 1
ATOM 1771 C CA . GLN A 1 217 ? -26.938 -1.732 -1.894 1.00 45.94 217 GLN A CA 1
ATOM 1772 C C . GLN A 1 217 ? -28.336 -1.535 -1.306 1.00 45.94 217 GLN A C 1
ATOM 1774 O O . GLN A 1 217 ? -29.047 -2.500 -1.071 1.00 45.94 217 GLN A O 1
ATOM 1779 N N . ASN A 1 218 ? -28.747 -0.272 -1.176 1.00 46.88 218 ASN A N 1
ATOM 1780 C CA . ASN A 1 218 ? -30.007 0.167 -0.570 1.00 46.88 218 ASN A CA 1
ATOM 1781 C C . ASN A 1 218 ? -30.042 -0.006 0.954 1.00 46.88 218 ASN A C 1
ATOM 1783 O O . ASN A 1 218 ? -29.349 -0.833 1.524 1.00 46.88 218 ASN A O 1
ATOM 1787 N N . GLN A 1 219 ? -30.817 0.857 1.607 1.00 51.62 219 GLN A N 1
ATOM 1788 C CA . GLN A 1 219 ? -30.974 0.974 3.059 1.00 51.62 219 GLN A CA 1
ATOM 1789 C C . GLN A 1 219 ? -31.652 -0.267 3.676 1.00 51.62 219 GLN A C 1
ATOM 1791 O O . GLN A 1 219 ? -32.756 -0.164 4.207 1.00 51.62 219 GLN A O 1
ATOM 1796 N N . GLU A 1 220 ? -31.039 -1.440 3.557 1.00 54.69 220 GLU A N 1
ATOM 1797 C CA . GLU A 1 220 ? -31.463 -2.648 4.258 1.00 54.69 220 GLU A CA 1
ATOM 1798 C C . GLU A 1 220 ? -31.135 -2.508 5.755 1.00 54.69 220 GLU A C 1
ATOM 1800 O O . GLU A 1 220 ? -30.175 -1.834 6.143 1.00 54.69 220 GLU A O 1
ATOM 1805 N N . GLU A 1 221 ? -32.010 -3.048 6.607 1.00 67.44 221 GLU A N 1
ATOM 1806 C CA . GLU A 1 221 ? -31.811 -3.081 8.056 1.00 67.44 221 GLU A CA 1
ATOM 1807 C C . GLU A 1 221 ? -30.523 -3.855 8.358 1.00 67.44 221 GLU A C 1
ATOM 1809 O O . GLU A 1 221 ? -30.449 -5.045 8.076 1.00 67.44 221 GLU A O 1
ATOM 1814 N N . VAL A 1 222 ? -29.518 -3.174 8.916 1.00 74.38 222 VAL A N 1
ATOM 1815 C CA . VAL A 1 222 ? -28.290 -3.818 9.402 1.00 74.38 222 VAL A CA 1
ATOM 1816 C C . VAL A 1 222 ? -28.645 -4.684 10.605 1.00 74.38 222 VAL A C 1
ATOM 1818 O O . VAL A 1 222 ? -29.212 -4.156 11.565 1.00 74.38 222 VAL A O 1
ATOM 1821 N N . ASP A 1 223 ? -28.278 -5.965 10.585 1.00 82.50 223 ASP A N 1
ATOM 1822 C CA . ASP A 1 223 ? -28.384 -6.860 11.740 1.00 82.50 223 ASP A CA 1
ATOM 1823 C C . ASP A 1 223 ? -27.150 -6.685 12.648 1.00 82.50 223 ASP A C 1
ATOM 1825 O O . ASP A 1 223 ? -26.051 -7.137 12.305 1.00 82.50 223 ASP A O 1
ATOM 1829 N N . PRO A 1 224 ? -27.279 -6.062 13.838 1.00 83.62 224 PRO A N 1
ATOM 1830 C CA . PRO A 1 224 ? -26.135 -5.828 14.714 1.00 83.62 224 PRO A CA 1
ATOM 1831 C C . PRO A 1 224 ? -25.491 -7.115 15.242 1.00 83.62 224 PRO A C 1
ATOM 1833 O O . PRO A 1 224 ? -24.369 -7.059 15.748 1.00 83.62 224 PRO A O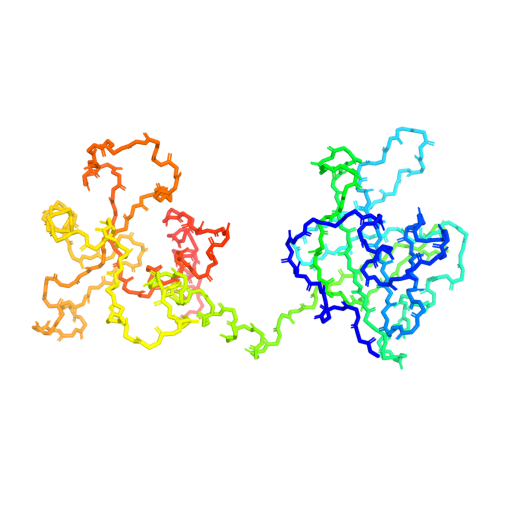 1
ATOM 1836 N N . GLN A 1 225 ? -26.182 -8.258 15.188 1.00 86.44 225 GLN A N 1
ATOM 1837 C CA . GLN A 1 225 ? -25.640 -9.533 15.643 1.00 86.44 225 GLN A CA 1
ATOM 1838 C C . GLN A 1 225 ? -24.672 -10.133 14.620 1.00 86.44 225 GLN A C 1
ATOM 1840 O O . GLN A 1 225 ? -23.586 -10.565 15.002 1.00 86.44 225 GLN A O 1
ATOM 1845 N N . GLU A 1 226 ? -25.060 -10.149 13.345 1.00 85.88 226 GLU A N 1
ATOM 1846 C CA . GLU A 1 226 ? -24.336 -10.869 12.290 1.00 85.88 226 GLU A CA 1
ATOM 1847 C C . GLU A 1 226 ? -23.459 -9.952 11.425 1.00 85.88 226 GLU A C 1
ATOM 1849 O O . GLU A 1 226 ? -22.505 -10.423 10.813 1.00 85.88 226 GLU A O 1
ATOM 1854 N N . GLU A 1 227 ? -23.740 -8.646 11.378 1.00 84.75 227 GLU A N 1
ATOM 1855 C CA . GLU A 1 227 ? -23.073 -7.706 10.461 1.00 84.75 227 GLU A CA 1
ATOM 1856 C C . GLU A 1 227 ? -22.191 -6.675 11.171 1.00 84.75 227 GLU A C 1
ATOM 1858 O O . GLU A 1 227 ? -21.504 -5.878 10.519 1.00 84.75 227 GLU A O 1
ATOM 1863 N N . MET A 1 228 ? -22.174 -6.694 12.506 1.00 88.94 228 MET A N 1
ATOM 1864 C CA . MET A 1 228 ? -21.377 -5.786 13.321 1.00 88.94 228 MET A CA 1
ATOM 1865 C C . MET A 1 228 ? -20.482 -6.514 14.317 1.00 88.94 228 MET A C 1
ATOM 1867 O O . MET A 1 228 ? -20.773 -7.597 14.814 1.00 88.94 228 MET A O 1
ATOM 1871 N N . VAL A 1 229 ? -19.391 -5.842 14.651 1.00 92.56 229 VAL A N 1
ATOM 1872 C CA . VAL A 1 229 ? -18.360 -6.281 15.584 1.00 92.56 229 VAL A CA 1
ATOM 1873 C C . VAL A 1 229 ? -17.993 -5.112 16.493 1.00 92.56 229 VAL A C 1
ATOM 1875 O O . VAL A 1 229 ? -17.991 -3.952 16.072 1.00 92.56 229 VAL A O 1
ATOM 1878 N N . VAL A 1 230 ? -17.664 -5.404 17.752 1.00 94.31 230 VAL A N 1
ATOM 1879 C CA . VAL A 1 230 ? -17.179 -4.404 18.709 1.00 94.31 230 VAL A CA 1
ATOM 1880 C C . VAL A 1 230 ? -15.652 -4.421 18.811 1.00 94.31 230 VAL A C 1
ATOM 1882 O O . VAL A 1 230 ? -15.011 -5.446 19.070 1.00 94.31 230 VAL A O 1
ATOM 1885 N N . VAL A 1 231 ? -15.042 -3.254 18.614 1.00 95.56 231 VAL A N 1
ATOM 1886 C CA . VAL A 1 231 ? -13.587 -3.055 18.568 1.00 95.56 231 VAL A CA 1
ATOM 1887 C C . VAL A 1 231 ? -13.157 -1.867 19.416 1.00 95.56 231 VAL A C 1
ATOM 1889 O O . VAL A 1 231 ? -13.911 -0.926 19.642 1.00 95.56 231 VAL A O 1
ATOM 1892 N N . CYS A 1 232 ? -11.922 -1.895 19.922 1.00 95.62 232 CYS A N 1
ATOM 1893 C CA . CYS A 1 232 ? -11.353 -0.721 20.578 1.00 95.62 232 CYS A CA 1
ATOM 1894 C C . CYS A 1 232 ? -10.920 0.330 19.552 1.00 95.62 232 CYS A C 1
ATOM 1896 O O . CYS A 1 232 ? -10.599 -0.025 18.419 1.00 95.62 232 CYS A O 1
ATOM 1898 N N . ALA A 1 233 ? -10.808 1.588 19.987 1.00 93.00 233 ALA A N 1
ATOM 1899 C CA . ALA A 1 233 ? -10.398 2.715 19.145 1.00 93.00 233 ALA A CA 1
ATOM 1900 C C . ALA A 1 233 ? -9.114 2.445 18.339 1.00 93.00 233 ALA A C 1
ATOM 1902 O O . ALA A 1 233 ? -9.024 2.770 17.160 1.00 93.00 233 ALA A O 1
ATOM 1903 N N . ASN A 1 234 ? -8.130 1.765 18.938 1.00 94.56 234 ASN A N 1
ATOM 1904 C CA . ASN A 1 234 ? -6.885 1.420 18.247 1.00 94.56 234 ASN A CA 1
ATOM 1905 C C . ASN A 1 234 ? -7.105 0.392 17.124 1.00 94.56 234 ASN A C 1
ATOM 1907 O O . ASN A 1 234 ? -6.539 0.527 16.042 1.00 94.56 234 ASN A O 1
ATOM 1911 N N . CYS A 1 235 ? -7.909 -0.647 17.372 1.00 94.88 235 CYS A N 1
ATOM 1912 C CA . CYS A 1 235 ? -8.219 -1.656 16.361 1.00 94.88 235 CYS A CA 1
ATOM 1913 C C . CYS A 1 235 ? -9.105 -1.078 15.260 1.00 94.88 235 CYS A C 1
ATOM 1915 O O . CYS A 1 235 ? -8.812 -1.311 14.094 1.00 94.88 235 CYS A O 1
ATOM 1917 N N . HIS A 1 236 ? -10.115 -0.284 15.617 1.00 91.69 236 HIS A N 1
ATOM 1918 C CA . HIS A 1 236 ? -10.962 0.416 14.656 1.00 91.69 236 HIS A CA 1
ATOM 1919 C C . HIS A 1 236 ? -10.126 1.279 13.708 1.00 91.69 236 HIS A C 1
ATOM 1921 O O . HIS A 1 236 ? -10.200 1.139 12.489 1.00 91.69 236 HIS A O 1
ATOM 1927 N N . ARG A 1 237 ? -9.204 2.065 14.274 1.00 89.56 237 ARG A N 1
ATOM 1928 C CA . ARG A 1 237 ? -8.277 2.889 13.503 1.00 89.56 237 ARG A CA 1
ATOM 1929 C C . ARG A 1 237 ? -7.405 2.075 12.549 1.00 89.56 237 ARG A C 1
ATOM 1931 O O . ARG A 1 237 ? -7.132 2.520 11.440 1.00 89.56 237 ARG A O 1
ATOM 1938 N N . MET A 1 238 ? -6.968 0.885 12.959 1.00 91.94 238 MET A N 1
ATOM 1939 C CA . MET A 1 238 ? -6.188 -0.007 12.099 1.00 91.94 238 MET A CA 1
ATOM 1940 C C . MET A 1 238 ? -7.012 -0.630 10.967 1.00 91.94 238 MET A C 1
ATOM 1942 O O . MET A 1 238 ? -6.446 -0.865 9.901 1.00 91.94 238 MET A O 1
ATOM 1946 N N . LEU A 1 239 ? -8.315 -0.864 11.164 1.00 89.00 239 LEU A N 1
ATOM 1947 C CA . LEU A 1 239 ? -9.216 -1.342 10.106 1.00 89.00 239 LEU A CA 1
ATOM 1948 C C . LEU A 1 239 ? -9.369 -0.294 8.998 1.00 89.00 239 LEU A C 1
ATOM 1950 O O . LEU A 1 239 ? -9.277 -0.629 7.818 1.00 89.00 239 LEU A O 1
ATOM 1954 N N . HIS A 1 240 ? -9.486 0.979 9.384 1.00 85.38 240 HIS A N 1
ATOM 1955 C CA . HIS A 1 240 ? -9.686 2.111 8.470 1.00 85.38 240 HIS A CA 1
ATOM 1956 C C . HIS A 1 240 ? -8.404 2.851 8.061 1.00 85.38 240 HIS A C 1
ATOM 1958 O O . HIS A 1 240 ? -8.465 3.815 7.300 1.00 85.38 240 HIS A O 1
ATOM 1964 N N . ARG A 1 241 ? -7.222 2.406 8.515 1.00 85.31 241 ARG A N 1
ATOM 1965 C CA . ARG A 1 241 ? -5.943 3.099 8.254 1.00 85.31 241 ARG A CA 1
ATOM 1966 C C . ARG A 1 241 ? -5.654 3.289 6.761 1.00 85.31 241 ARG A C 1
ATOM 1968 O O . ARG A 1 241 ? -4.981 4.243 6.387 1.00 85.31 241 ARG A O 1
ATOM 1975 N N . ASN A 1 242 ? -6.151 2.387 5.913 1.00 81.12 242 ASN A N 1
ATOM 1976 C CA . ASN A 1 242 ? -6.127 2.542 4.462 1.00 81.12 242 ASN A CA 1
ATOM 1977 C C . ASN A 1 242 ? -7.564 2.640 3.912 1.00 81.12 242 ASN A C 1
ATOM 1979 O O . ASN A 1 242 ? -8.181 1.601 3.676 1.00 81.12 242 ASN A O 1
ATOM 1983 N N . PRO A 1 243 ? -8.088 3.851 3.658 1.00 71.19 243 PRO A N 1
ATOM 1984 C CA . PRO A 1 243 ? -9.464 4.036 3.192 1.00 71.19 243 PRO A CA 1
ATOM 1985 C C . PRO A 1 243 ? -9.759 3.423 1.819 1.00 71.19 243 PRO A C 1
ATOM 1987 O O . PRO A 1 243 ? -10.900 3.063 1.544 1.00 71.19 243 PRO A O 1
ATOM 1990 N N . GLU A 1 244 ? -8.754 3.290 0.946 1.00 70.69 244 GLU A N 1
ATOM 1991 C CA . GLU A 1 244 ? -8.930 2.666 -0.375 1.00 70.69 244 GLU A CA 1
ATOM 1992 C C . GLU A 1 244 ? -9.103 1.148 -0.278 1.00 70.69 244 GLU A C 1
ATOM 1994 O O . GLU A 1 244 ? -9.680 0.516 -1.164 1.00 70.69 244 GLU A O 1
ATOM 1999 N N . LYS A 1 245 ? -8.578 0.550 0.795 1.00 74.88 245 LYS A N 1
ATOM 2000 C CA . LYS A 1 245 ? -8.658 -0.884 1.053 1.00 74.88 245 LYS A CA 1
ATOM 2001 C C . LYS A 1 245 ? -8.730 -1.147 2.561 1.00 74.88 245 LYS A C 1
ATOM 2003 O O . LYS A 1 245 ? -7.717 -1.562 3.141 1.00 74.88 245 LYS A O 1
ATOM 2008 N N . PRO A 1 246 ? -9.899 -0.915 3.188 1.00 79.38 246 PRO A N 1
ATOM 2009 C CA . PRO A 1 246 ? -10.098 -1.217 4.598 1.00 79.38 246 PRO A CA 1
ATOM 2010 C C . PRO A 1 246 ? -9.808 -2.693 4.884 1.00 79.38 246 PRO A C 1
ATOM 2012 O O . PRO A 1 246 ? -10.065 -3.569 4.051 1.00 79.38 246 PRO A O 1
ATOM 2015 N N . LEU A 1 247 ? -9.233 -2.973 6.050 1.00 84.25 247 LEU A N 1
ATOM 2016 C CA . LEU A 1 247 ? -8.957 -4.343 6.476 1.00 84.25 247 LEU A CA 1
ATOM 2017 C C . LEU A 1 247 ? -10.219 -4.993 7.038 1.00 84.25 247 LEU A C 1
ATOM 2019 O O . LEU A 1 247 ? -10.996 -4.351 7.734 1.00 84.25 247 LEU A O 1
ATOM 2023 N N . MET A 1 248 ? -10.372 -6.294 6.792 1.00 87.56 248 MET A N 1
ATOM 2024 C CA . MET A 1 248 ? -11.419 -7.082 7.439 1.00 87.56 248 MET A CA 1
ATOM 2025 C C . MET A 1 248 ? -11.028 -7.407 8.891 1.00 87.56 248 MET A C 1
ATOM 2027 O O . MET A 1 248 ? -9.850 -7.713 9.143 1.00 87.56 248 MET A O 1
ATOM 2031 N N . PRO A 1 249 ? -11.979 -7.378 9.842 1.00 90.69 249 PRO A N 1
ATOM 2032 C CA . PRO A 1 249 ? -11.737 -7.687 11.253 1.00 90.69 249 PRO A CA 1
ATOM 2033 C C . PRO A 1 249 ? -10.996 -9.005 11.499 1.00 90.69 249 PRO A C 1
ATOM 2035 O O . PRO A 1 249 ? -10.070 -9.044 12.311 1.00 90.69 249 PRO A O 1
ATOM 2038 N N . GLU A 1 250 ? -11.320 -10.059 10.752 1.00 90.62 250 GLU A N 1
ATOM 2039 C CA . GLU A 1 250 ? -10.718 -11.392 10.879 1.00 90.62 250 GLU A CA 1
ATOM 2040 C C . GLU A 1 250 ? -9.234 -11.376 10.497 1.00 90.62 250 GLU A C 1
ATOM 2042 O O . GLU A 1 250 ? -8.391 -11.996 11.154 1.00 90.62 250 GLU A O 1
ATOM 2047 N N . ILE A 1 251 ? -8.886 -10.612 9.456 1.00 90.06 251 ILE A N 1
ATOM 2048 C CA . ILE A 1 251 ? -7.496 -10.444 9.027 1.00 90.06 251 ILE A CA 1
ATOM 2049 C C . ILE A 1 251 ? -6.711 -9.730 10.123 1.00 90.06 251 ILE A C 1
ATOM 2051 O O . ILE A 1 251 ? -5.642 -10.205 10.514 1.00 90.06 251 ILE A O 1
ATOM 2055 N N . LEU A 1 252 ? -7.244 -8.634 10.670 1.00 93.38 252 LEU A N 1
ATOM 2056 C CA . LEU A 1 252 ? -6.566 -7.915 11.746 1.00 93.38 252 LEU A CA 1
ATOM 2057 C C . LEU A 1 252 ? -6.433 -8.775 13.013 1.00 93.38 252 LEU A C 1
ATOM 2059 O O . LEU A 1 252 ? -5.377 -8.762 13.647 1.00 93.38 252 LEU A O 1
ATOM 2063 N N . GLN A 1 253 ? -7.450 -9.570 13.351 1.00 93.31 253 GLN A N 1
ATOM 2064 C CA . GLN A 1 253 ? -7.398 -10.512 14.470 1.00 93.31 253 GLN A CA 1
ATOM 2065 C C . GLN A 1 253 ? -6.267 -11.535 14.292 1.00 93.31 253 GLN A C 1
ATOM 2067 O O . GLN A 1 253 ? -5.462 -11.713 15.207 1.00 93.31 253 GLN A O 1
ATOM 2072 N N . SER A 1 254 ? -6.126 -12.137 13.104 1.00 91.12 254 SER A N 1
ATOM 2073 C CA . SER A 1 254 ? -5.038 -13.086 12.818 1.00 91.12 254 SER A CA 1
ATOM 2074 C C . SER A 1 254 ? -3.640 -12.464 12.984 1.00 91.12 254 SER A C 1
ATOM 2076 O O . SER A 1 254 ? -2.722 -13.090 13.526 1.00 91.12 254 SER A O 1
ATOM 2078 N N . ILE A 1 255 ? -3.483 -11.194 12.594 1.00 92.12 255 ILE A N 1
ATOM 2079 C CA . ILE A 1 255 ? -2.233 -10.439 12.748 1.00 92.12 255 ILE A CA 1
ATOM 2080 C C . ILE A 1 255 ? -1.935 -10.192 14.231 1.00 92.12 255 ILE A C 1
ATOM 2082 O O . ILE A 1 255 ? -0.806 -10.391 14.674 1.00 92.12 255 ILE A O 1
ATOM 2086 N N . VAL A 1 256 ? -2.932 -9.772 15.014 1.00 92.38 256 VAL A N 1
ATOM 2087 C CA . VAL A 1 256 ? -2.752 -9.484 16.445 1.00 92.38 256 VAL A CA 1
ATOM 2088 C C . VAL A 1 256 ? -2.430 -10.756 17.228 1.00 92.38 256 VAL A C 1
ATOM 2090 O O . VAL A 1 256 ? -1.496 -10.750 18.028 1.00 92.38 256 VAL A O 1
ATOM 2093 N N . VAL A 1 257 ? -3.154 -11.851 16.982 1.00 87.88 257 VAL A N 1
ATOM 2094 C CA . VAL A 1 257 ? -2.931 -13.134 17.668 1.00 87.88 257 VAL A CA 1
ATOM 2095 C C . VAL A 1 257 ? -1.537 -13.681 17.364 1.00 87.88 257 VAL A C 1
ATOM 2097 O O . VAL A 1 257 ? -0.787 -13.982 18.291 1.00 87.88 257 VAL A O 1
ATOM 2100 N N . SER A 1 258 ? -1.149 -13.728 16.085 1.00 85.44 258 SER A N 1
ATOM 2101 C CA . SER A 1 258 ? 0.179 -14.222 15.688 1.00 85.44 258 SER A CA 1
ATOM 2102 C C . SER A 1 258 ? 1.326 -13.382 16.258 1.00 85.44 258 SER A C 1
ATOM 2104 O O . SER A 1 258 ? 2.412 -13.903 16.501 1.00 85.44 258 SER A O 1
ATOM 2106 N N . ARG A 1 259 ? 1.112 -12.081 16.493 1.00 86.00 259 ARG A N 1
ATOM 2107 C CA . ARG A 1 259 ? 2.112 -11.209 17.123 1.00 86.00 259 ARG A CA 1
ATOM 2108 C C . ARG A 1 259 ? 2.199 -11.396 18.632 1.00 86.00 259 ARG A C 1
ATOM 2110 O O . ARG A 1 259 ? 3.314 -11.400 19.135 1.00 86.00 259 ARG A O 1
ATOM 2117 N N . LYS A 1 260 ? 1.076 -11.569 19.334 1.00 81.56 260 LYS A N 1
ATOM 2118 C CA . LYS A 1 260 ? 1.090 -11.833 20.783 1.00 81.56 260 LYS A CA 1
ATOM 2119 C C . LYS A 1 260 ? 1.812 -13.139 21.114 1.00 81.56 260 LYS A C 1
ATOM 2121 O O . LYS A 1 260 ? 2.667 -13.133 21.983 1.00 81.56 260 LYS A O 1
ATOM 2126 N N . GLN A 1 261 ? 1.551 -14.199 20.347 1.00 77.56 261 GLN A N 1
ATOM 2127 C CA . GLN A 1 261 ? 2.222 -15.494 20.524 1.00 77.56 261 GLN A CA 1
ATOM 2128 C C . GLN A 1 261 ? 3.741 -15.392 20.354 1.00 77.56 261 GLN A C 1
ATOM 2130 O O . GLN A 1 261 ? 4.480 -15.928 21.164 1.00 77.56 261 GLN A O 1
ATOM 2135 N N . LYS A 1 262 ? 4.215 -14.642 19.350 1.00 72.44 262 LYS A N 1
ATOM 2136 C CA . LYS A 1 262 ? 5.657 -14.418 19.169 1.00 72.44 262 LYS A CA 1
ATOM 2137 C C . LYS A 1 262 ? 6.296 -13.662 20.330 1.00 72.44 262 LYS A C 1
ATOM 2139 O O . LYS A 1 262 ? 7.403 -13.992 20.713 1.00 72.44 262 LYS A O 1
ATOM 2144 N N . VAL A 1 263 ? 5.612 -12.655 20.874 1.00 73.56 263 VAL A N 1
ATOM 2145 C CA . VAL A 1 263 ? 6.128 -11.905 22.030 1.00 73.56 263 VAL A CA 1
ATOM 2146 C C . VAL A 1 263 ? 6.213 -12.807 23.263 1.00 73.56 263 VAL A C 1
ATOM 2148 O O . VAL A 1 263 ? 7.205 -12.750 23.968 1.00 73.56 263 VAL A O 1
ATOM 2151 N N . GLU A 1 264 ? 5.225 -13.676 23.482 1.00 70.38 264 GLU A N 1
ATOM 2152 C CA . GLU A 1 264 ? 5.225 -14.639 24.595 1.00 70.38 264 GLU A CA 1
ATOM 2153 C C . GLU A 1 264 ? 6.268 -15.763 24.434 1.00 70.38 264 GLU A C 1
ATOM 2155 O O . GLU A 1 264 ? 6.698 -16.335 25.429 1.00 70.38 264 GLU A O 1
ATOM 2160 N N . GLU A 1 265 ? 6.672 -16.102 23.205 1.00 64.19 265 GLU A N 1
ATOM 2161 C CA . GLU A 1 265 ? 7.760 -17.058 22.928 1.00 64.19 265 GLU A CA 1
ATOM 2162 C C . GLU A 1 265 ? 9.162 -16.438 23.076 1.00 64.19 265 GLU A C 1
ATOM 2164 O O . GLU A 1 265 ? 10.127 -17.164 23.324 1.00 64.19 265 GLU A O 1
ATOM 2169 N N . ASP A 1 266 ? 9.273 -15.117 22.906 1.00 59.41 266 ASP A N 1
ATOM 2170 C CA . ASP A 1 266 ? 10.529 -14.360 22.973 1.00 59.41 266 ASP A CA 1
ATOM 2171 C C . ASP A 1 266 ? 10.836 -13.807 24.394 1.00 59.41 266 ASP A C 1
ATOM 2173 O O . ASP A 1 266 ? 11.942 -13.299 24.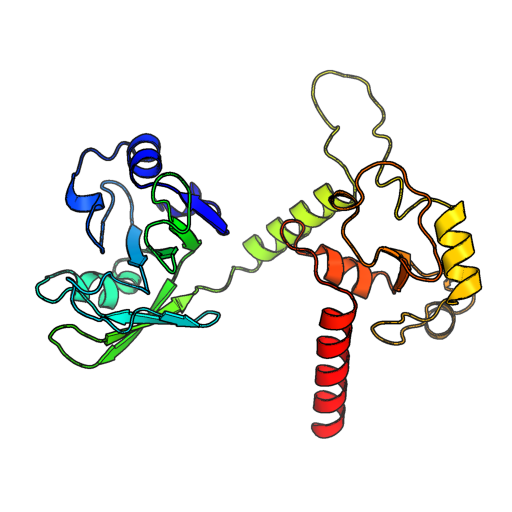616 1.00 59.41 266 ASP A O 1
ATOM 2177 N N . GLU A 1 267 ? 9.889 -13.897 25.341 1.00 53.62 267 GLU A N 1
ATOM 2178 C CA . GLU A 1 267 ? 10.001 -13.492 26.764 1.00 53.62 267 GLU A CA 1
ATOM 2179 C C . GLU A 1 267 ? 10.309 -14.668 27.712 1.00 53.62 267 GLU A C 1
ATOM 2181 O O . GLU A 1 267 ? 11.140 -14.465 28.634 1.00 53.62 267 GLU A O 1
#

Organism: NCBI:txid2778364